Protein AF-A0A914Y400-F1 (afdb_monomer)

Foldseek 3Di:
DDEEEQAALVSLQCVLVVVLVQCPPPVNVCCCVPVVVLEYEYEYHQVRRCVHQNNLLSVLSNLVSLVSNLVSSVVSVRQYEYAYEPDDPCAPPPDQVLVVLLPRAQRHLQLHHHYDHDPVCCCVQPVDPVSVVVSVVSVNVSSVCSNVVSVVRNVVVVVCCVVCVVVSVVVSVVSRVVSCCVPPNPPPPVCVVVVVVVVVVVPD

InterPro domains:
  IPR015813 Pyruvate/Phosphoenolpyruvate kinase-like domain superfamily [SSF51621] (2-186)
  IPR021135 Phosphoenolpyruvate carboxylase [PF00311] (1-185)
  IPR021135 Phosphoenolpyruvate carboxylase [PR00150] (40-60)
  IPR021135 Phosphoenolpyruvate carboxylase [PR00150] (82-111)
  IPR021135 Phosphoenolpyruvate carboxylase [PTHR30523] (2-186)
  IPR033129 Phosphoenolpyruvate carboxylase, His active site [PS00393] (42-54)

Radius of gyration: 19.38 Å; Cα contacts (8 Å, |Δi|>4): 255; chains: 1; bounding box: 52×36×53 Å

Solvent-accessible surface area (backbone atoms only — not comparable to full-atom values): 10777 Å² total; per-residue (Å²): 136,80,67,57,75,33,35,39,57,73,40,30,71,44,39,38,58,54,51,44,58,52,51,64,36,67,69,46,38,50,43,31,52,74,75,40,79,26,41,49,51,42,31,39,33,38,49,49,12,30,71,65,28,27,66,64,25,28,55,51,45,48,56,53,30,51,44,45,36,28,50,51,25,53,78,68,71,32,46,56,40,51,32,42,34,53,65,30,64,56,57,60,66,86,49,57,50,40,56,43,48,49,68,49,57,57,64,40,40,72,72,47,85,43,69,42,81,50,78,87,46,44,63,82,44,53,68,46,71,68,55,27,47,52,54,52,50,40,53,52,51,24,37,50,47,38,39,70,45,26,78,65,46,42,59,53,52,51,51,48,42,71,74,42,40,68,60,52,51,52,51,23,52,56,45,26,53,53,40,43,50,48,77,74,30,97,73,40,73,72,55,53,54,55,59,53,52,60,61,61,68,75,72,124

Structure (mmCIF, N/CA/C/O backbone):
data_AF-A0A914Y400-F1
#
_entry.id   AF-A0A914Y400-F1
#
loop_
_atom_site.group_PDB
_atom_site.id
_atom_site.type_symbol
_atom_site.label_atom_id
_atom_site.label_alt_id
_atom_site.label_comp_id
_atom_site.label_asym_id
_atom_site.label_entity_id
_atom_site.label_seq_id
_atom_site.pdbx_PDB_ins_code
_atom_site.Cartn_x
_atom_site.Cartn_y
_atom_site.Cartn_z
_atom_site.occupancy
_atom_site.B_iso_or_equiv
_atom_site.auth_seq_id
_atom_site.auth_comp_id
_atom_site.auth_asym_id
_atom_site.auth_atom_id
_atom_site.pdbx_PDB_model_num
ATOM 1 N N . MET A 1 1 ? -16.808 10.204 -1.765 1.00 83.88 1 MET A N 1
ATOM 2 C CA . MET A 1 1 ? -15.703 9.892 -0.834 1.00 83.88 1 MET A CA 1
ATOM 3 C C . MET A 1 1 ? -14.482 10.670 -1.288 1.00 83.88 1 MET A C 1
ATOM 5 O O . MET A 1 1 ? -14.296 10.784 -2.492 1.00 83.88 1 MET A O 1
ATOM 9 N N . VAL A 1 2 ? -13.715 11.245 -0.363 1.00 93.00 2 VAL A N 1
ATOM 10 C CA . VAL A 1 2 ? -12.398 11.836 -0.665 1.00 93.00 2 VAL A CA 1
ATOM 11 C C . VAL A 1 2 ? -11.349 10.749 -0.443 1.00 93.00 2 VAL A C 1
ATOM 13 O O . VAL A 1 2 ? -11.516 9.951 0.477 1.00 93.00 2 VAL A O 1
ATOM 16 N N . VAL A 1 3 ? -10.313 10.700 -1.281 1.00 96.56 3 VAL A N 1
ATOM 17 C CA . VAL A 1 3 ? -9.255 9.679 -1.226 1.00 96.56 3 VAL A CA 1
ATOM 18 C C . VAL A 1 3 ? -7.902 10.378 -1.059 1.00 96.56 3 VAL A C 1
ATOM 20 O O . VAL A 1 3 ? -7.398 10.929 -2.036 1.00 96.56 3 VAL A O 1
ATOM 23 N N . PRO A 1 4 ? -7.330 10.413 0.157 1.00 97.12 4 PRO A N 1
ATOM 24 C CA . PRO A 1 4 ? -6.000 10.974 0.387 1.00 97.12 4 PRO A CA 1
ATOM 25 C C . PRO A 1 4 ? -4.920 10.149 -0.321 1.00 97.12 4 PRO A C 1
ATOM 27 O O . PRO A 1 4 ? -4.978 8.918 -0.296 1.00 97.12 4 PRO A O 1
ATOM 30 N N . LEU A 1 5 ? -3.953 10.826 -0.943 1.00 97.44 5 LEU A N 1
ATOM 31 C CA . LEU A 1 5 ? -2.786 10.228 -1.594 1.00 97.44 5 LEU A CA 1
ATOM 32 C C . LEU A 1 5 ? -1.536 10.532 -0.766 1.00 97.44 5 LEU A C 1
ATOM 34 O O . LEU A 1 5 ? -1.249 11.696 -0.501 1.00 97.44 5 LEU A O 1
ATOM 38 N N . PHE A 1 6 ? -0.795 9.487 -0.402 1.00 97.62 6 PHE A N 1
ATOM 39 C CA . PHE A 1 6 ? 0.518 9.593 0.233 1.00 97.62 6 PHE A CA 1
ATOM 40 C C . PHE A 1 6 ? 1.583 9.106 -0.751 1.00 97.62 6 PHE A C 1
ATOM 42 O O . PHE A 1 6 ? 1.567 7.942 -1.165 1.00 97.62 6 PHE A O 1
ATOM 49 N N . GLU A 1 7 ? 2.464 10.012 -1.172 1.00 94.81 7 GLU A N 1
ATOM 50 C CA . GLU A 1 7 ? 3.352 9.796 -2.323 1.00 94.81 7 GLU A CA 1
ATOM 51 C C . GLU A 1 7 ? 4.843 9.999 -2.033 1.00 94.81 7 GLU A C 1
ATOM 53 O O . GLU A 1 7 ? 5.660 9.549 -2.825 1.00 94.81 7 GLU A O 1
ATOM 58 N N . THR A 1 8 ? 5.220 10.612 -0.909 1.00 95.62 8 THR A N 1
ATOM 59 C CA . THR A 1 8 ? 6.624 10.772 -0.482 1.00 95.62 8 THR A CA 1
ATOM 60 C C . THR A 1 8 ? 6.934 9.900 0.736 1.00 95.62 8 THR A C 1
ATOM 62 O O . THR A 1 8 ? 6.011 9.413 1.396 1.00 95.62 8 THR A O 1
ATOM 65 N N . ILE A 1 9 ? 8.216 9.694 1.063 1.00 96.00 9 ILE A N 1
ATOM 66 C CA . ILE A 1 9 ? 8.605 8.928 2.260 1.00 96.00 9 ILE A CA 1
ATOM 67 C C . ILE A 1 9 ? 8.025 9.569 3.536 1.00 96.00 9 ILE A C 1
ATOM 69 O O . ILE A 1 9 ? 7.314 8.867 4.259 1.00 96.00 9 ILE A O 1
ATOM 73 N N . PRO A 1 10 ? 8.179 10.889 3.786 1.00 97.12 10 PRO A N 1
ATOM 74 C CA . PRO A 1 10 ? 7.611 11.516 4.983 1.00 97.12 10 PRO A CA 1
ATOM 75 C C . PRO A 1 10 ? 6.079 11.505 5.024 1.00 97.12 10 PRO A C 1
ATOM 77 O O . PRO A 1 10 ? 5.479 11.558 6.101 1.00 97.12 10 PRO A O 1
ATOM 80 N N . ASP A 1 11 ? 5.417 11.487 3.867 1.00 97.38 11 ASP A N 1
ATOM 81 C CA . ASP A 1 11 ? 3.956 11.424 3.805 1.00 97.38 11 ASP A CA 1
ATOM 82 C C . ASP A 1 11 ? 3.441 10.022 4.115 1.00 97.38 11 ASP A C 1
ATOM 84 O O . ASP A 1 11 ? 2.436 9.889 4.808 1.00 97.38 11 ASP A O 1
ATOM 88 N N . LEU A 1 12 ? 4.138 8.977 3.665 1.00 97.38 12 LEU A N 1
ATOM 89 C CA . LEU A 1 12 ? 3.810 7.595 4.010 1.00 97.38 12 LEU A CA 1
ATOM 90 C C . LEU A 1 12 ? 4.033 7.314 5.502 1.00 97.38 12 LEU A C 1
ATOM 92 O O . LEU A 1 12 ? 3.189 6.674 6.123 1.00 97.38 12 LEU A O 1
ATOM 96 N N . GLU A 1 13 ? 5.109 7.840 6.090 1.00 97.44 13 GLU A N 1
ATOM 97 C CA . GLU A 1 13 ? 5.398 7.705 7.527 1.00 97.44 13 GLU A CA 1
ATOM 98 C C . GLU A 1 13 ? 4.356 8.414 8.404 1.00 97.44 13 GLU A C 1
ATOM 100 O O . GLU A 1 13 ? 3.922 7.880 9.422 1.00 97.44 13 GLU A O 1
ATOM 105 N N . ARG A 1 14 ? 3.915 9.615 8.007 1.00 98.06 14 ARG A N 1
ATOM 106 C CA . ARG A 1 14 ? 2.912 10.392 8.762 1.00 98.06 14 ARG A CA 1
ATOM 107 C C . ARG A 1 14 ? 1.473 10.022 8.420 1.00 98.06 14 ARG A C 1
ATOM 109 O O . ARG A 1 14 ? 0.556 10.350 9.176 1.00 98.06 14 ARG A O 1
ATOM 116 N N . GLY A 1 15 ? 1.255 9.361 7.289 1.00 98.19 15 GLY A N 1
ATOM 117 C CA . GLY A 1 15 ? -0.062 9.057 6.745 1.00 98.19 15 GLY A CA 1
ATOM 118 C C . GLY A 1 15 ? -1.002 8.364 7.734 1.00 98.19 15 GLY A C 1
ATOM 119 O O . GLY A 1 15 ? -2.133 8.834 7.896 1.00 98.19 15 GLY A O 1
ATOM 120 N N . PRO A 1 16 ? -0.570 7.309 8.454 1.00 98.44 16 PRO A N 1
ATOM 121 C CA . PRO A 1 16 ? -1.396 6.651 9.463 1.00 98.44 16 PRO A CA 1
ATOM 122 C C . PRO A 1 16 ? -1.887 7.605 10.556 1.00 98.44 16 PRO A C 1
ATOM 124 O O . PRO A 1 16 ? -3.074 7.584 10.888 1.00 98.44 16 PRO A O 1
ATOM 127 N N . GLN A 1 17 ? -1.014 8.480 11.067 1.00 98.44 17 GLN A N 1
ATOM 128 C CA . GLN A 1 17 ? -1.384 9.486 12.064 1.00 98.44 17 GLN A CA 1
ATOM 129 C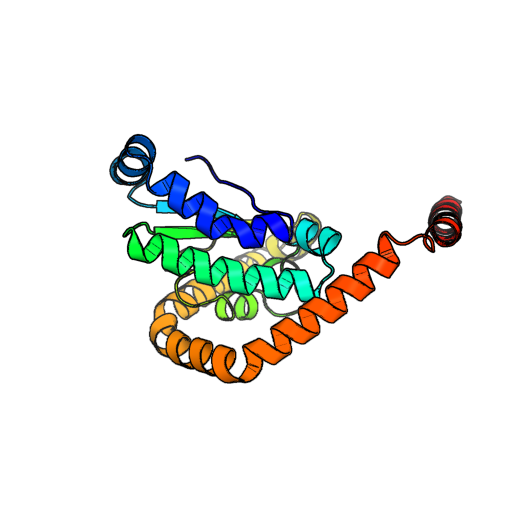 C . GLN A 1 17 ? -2.381 10.501 11.489 1.00 98.44 17 GLN A C 1
ATOM 131 O O . GLN A 1 17 ? -3.420 10.741 12.105 1.00 98.44 17 GLN A O 1
ATOM 136 N N . ILE A 1 18 ? -2.112 11.029 10.290 1.00 98.50 18 ILE A N 1
ATOM 137 C CA . ILE A 1 18 ? -2.999 11.972 9.590 1.00 98.50 18 ILE A CA 1
ATOM 138 C C . ILE A 1 18 ? -4.397 11.366 9.420 1.00 98.50 18 ILE A C 1
ATOM 140 O O . ILE A 1 18 ? -5.404 12.008 9.718 1.00 98.50 18 ILE A O 1
ATOM 144 N N . MET A 1 19 ? -4.477 10.107 8.980 1.00 98.44 19 MET A N 1
ATOM 145 C CA . MET A 1 19 ? -5.756 9.417 8.812 1.00 98.44 19 MET A CA 1
ATOM 146 C C . MET A 1 19 ? -6.452 9.145 10.141 1.00 98.44 19 MET A C 1
ATOM 148 O O . MET A 1 19 ? -7.678 9.208 10.197 1.00 98.44 19 MET A O 1
ATOM 152 N N . GLN A 1 20 ? -5.705 8.863 11.209 1.00 98.38 20 GLN A N 1
ATOM 153 C CA . GLN A 1 20 ? -6.268 8.734 12.549 1.00 98.38 20 GLN A CA 1
ATOM 154 C C . GLN A 1 20 ? -6.936 10.041 12.989 1.00 98.38 20 GLN A C 1
ATOM 156 O O . GLN A 1 20 ? -8.108 10.019 13.359 1.00 98.38 20 GLN A O 1
ATOM 161 N N . GLU A 1 21 ? -6.220 11.162 12.912 1.00 98.31 21 GLU A N 1
ATOM 162 C CA . GLU A 1 21 ? -6.730 12.477 13.314 1.00 98.31 21 GLU A CA 1
ATOM 163 C C . GLU A 1 21 ? -7.945 12.877 12.469 1.00 98.31 21 GLU A C 1
ATOM 165 O O . GLU A 1 21 ? -8.966 13.315 13.000 1.00 98.31 21 GLU A O 1
ATOM 170 N N . TRP A 1 22 ? -7.878 12.643 11.157 1.00 97.75 22 TRP A N 1
ATOM 171 C CA . TRP A 1 22 ? -8.968 12.939 10.235 1.00 97.75 22 TRP A CA 1
ATOM 172 C C . TRP A 1 22 ? -10.215 12.077 10.482 1.00 97.75 22 TRP A C 1
ATOM 174 O O . TRP A 1 22 ? -11.326 12.603 10.517 1.00 97.75 22 TRP A O 1
ATOM 184 N N . LEU A 1 23 ? -10.062 10.767 10.711 1.00 97.69 23 LEU A N 1
ATOM 185 C CA . LEU A 1 23 ? -11.183 9.872 11.038 1.00 97.69 23 LEU A CA 1
ATOM 186 C C . LEU A 1 23 ? -11.781 10.145 12.426 1.00 97.69 23 LEU A C 1
ATOM 188 O O . LEU A 1 23 ? -12.935 9.782 12.683 1.00 97.69 23 LEU A O 1
ATOM 192 N N . ASP A 1 24 ? -11.017 10.770 13.322 1.00 97.38 24 ASP A N 1
ATOM 193 C CA . ASP A 1 24 ? -11.485 11.117 14.658 1.00 97.38 24 ASP A CA 1
ATOM 194 C C . ASP A 1 24 ? -12.359 12.378 14.677 1.00 97.38 24 ASP A C 1
ATOM 196 O O . ASP A 1 24 ? -13.164 12.516 15.604 1.00 97.38 24 ASP A O 1
ATOM 200 N N . MET A 1 25 ? -12.308 13.217 13.636 1.00 98.06 25 MET A N 1
ATOM 201 C CA . MET A 1 25 ? -13.209 14.365 13.472 1.00 98.06 25 MET A CA 1
ATOM 202 C C . MET A 1 25 ? -14.683 13.904 13.444 1.00 98.06 25 MET A C 1
ATOM 204 O O . MET A 1 25 ? -15.025 13.015 12.652 1.00 98.06 25 MET A O 1
ATOM 208 N N . PRO A 1 26 ? -15.582 14.471 14.277 1.00 97.44 26 PRO A N 1
ATOM 209 C CA . PRO A 1 26 ? -16.971 14.014 14.388 1.00 97.44 26 PRO A CA 1
ATOM 210 C C . PRO A 1 26 ? -17.725 13.967 13.053 1.00 97.44 26 PRO A C 1
ATOM 212 O O . PRO A 1 26 ? -18.407 12.981 12.761 1.00 97.44 26 PRO A O 1
ATOM 215 N N . GLU A 1 27 ? -17.562 14.991 12.219 1.00 96.75 27 GLU A N 1
ATOM 216 C CA . GLU A 1 27 ? -18.223 15.137 10.922 1.00 96.75 27 GLU A CA 1
ATOM 217 C C . GLU A 1 27 ? -17.737 14.074 9.933 1.00 96.75 27 GLU A C 1
ATOM 219 O O . GLU A 1 27 ? -18.534 13.460 9.217 1.00 96.75 27 GLU A O 1
ATOM 224 N N . ILE A 1 28 ? -16.426 13.807 9.923 1.00 97.19 28 ILE A N 1
ATOM 225 C CA . ILE A 1 28 ? -15.823 12.769 9.082 1.00 97.19 28 ILE A CA 1
ATOM 226 C C . ILE A 1 28 ? -16.293 11.395 9.535 1.00 97.19 28 ILE A C 1
ATOM 228 O O . ILE A 1 28 ? -16.743 10.599 8.712 1.00 97.19 28 ILE A O 1
ATOM 232 N N . ARG A 1 29 ? -16.271 11.128 10.842 1.00 95.94 29 ARG A N 1
ATOM 233 C CA . ARG A 1 29 ? -16.708 9.852 11.412 1.00 95.94 29 ARG A CA 1
ATOM 234 C C . ARG A 1 29 ? -18.166 9.545 11.080 1.00 95.94 29 ARG A C 1
ATOM 236 O O . ARG A 1 29 ? -18.479 8.421 10.684 1.00 95.94 29 ARG A O 1
ATOM 243 N N . GLN A 1 30 ? -19.054 10.531 11.219 1.00 96.06 30 GLN A N 1
ATOM 244 C CA . GLN A 1 30 ? -20.462 10.397 10.836 1.00 96.06 30 GLN A CA 1
ATOM 245 C C . GLN A 1 30 ? -20.600 10.151 9.334 1.00 96.06 30 GLN A C 1
ATOM 247 O O . GLN A 1 30 ? -21.299 9.225 8.921 1.00 96.06 30 GLN A O 1
ATOM 252 N N . ARG A 1 31 ? -19.884 10.921 8.507 1.00 96.56 31 ARG A N 1
ATOM 253 C CA . ARG A 1 31 ? -19.916 10.758 7.053 1.00 96.56 31 ARG A CA 1
ATOM 254 C C . ARG A 1 31 ? -19.438 9.374 6.621 1.00 96.56 31 ARG A C 1
ATOM 256 O O . ARG A 1 31 ? -20.104 8.740 5.812 1.00 96.56 31 ARG A O 1
ATOM 263 N N . VAL A 1 32 ? -18.304 8.900 7.132 1.00 96.94 32 VAL A N 1
ATOM 264 C CA . VAL A 1 32 ? -17.761 7.569 6.815 1.00 96.94 32 VAL A CA 1
ATOM 265 C C . VAL A 1 32 ? -18.757 6.482 7.216 1.00 96.94 32 VAL A C 1
ATOM 267 O O . VAL A 1 32 ? -19.050 5.594 6.420 1.00 96.94 32 VAL A O 1
ATOM 270 N N . ARG A 1 33 ? -19.355 6.587 8.408 1.00 95.38 33 ARG A N 1
ATOM 271 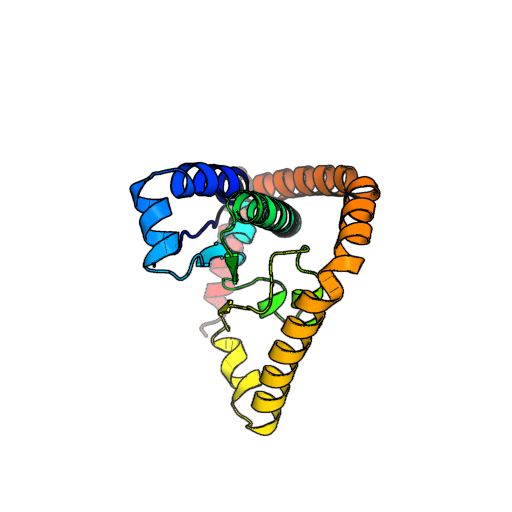C CA . ARG A 1 33 ? -20.325 5.600 8.897 1.00 95.38 33 ARG A CA 1
ATOM 272 C C . ARG A 1 33 ? -21.611 5.552 8.071 1.00 95.38 33 ARG A C 1
ATOM 274 O O . ARG A 1 33 ? -22.073 4.459 7.767 1.00 95.38 33 ARG A O 1
ATOM 281 N N . HIS A 1 34 ? -22.191 6.707 7.747 1.00 95.19 34 HIS A N 1
ATOM 282 C CA . HIS A 1 34 ? -23.552 6.790 7.203 1.00 95.19 34 HIS A CA 1
ATOM 283 C C . HIS A 1 34 ? -23.620 6.997 5.689 1.00 95.19 34 HIS A C 1
ATOM 285 O O . HIS A 1 34 ? -24.614 6.626 5.079 1.00 95.19 34 HIS A O 1
ATOM 291 N N . ALA A 1 35 ? -22.594 7.597 5.082 1.00 95.31 35 ALA A N 1
ATOM 292 C CA . ALA A 1 35 ? -22.575 7.921 3.654 1.00 95.31 35 ALA A CA 1
ATOM 293 C C . ALA A 1 35 ? -21.527 7.123 2.859 1.00 95.31 35 ALA A C 1
ATOM 295 O O . ALA A 1 35 ? -21.429 7.300 1.647 1.00 95.31 35 ALA A O 1
ATOM 296 N N . GLN A 1 36 ? -20.705 6.303 3.525 1.00 95.00 36 GLN A N 1
ATOM 297 C CA . GLN A 1 36 ? -19.641 5.513 2.888 1.00 95.00 36 GLN A CA 1
ATOM 298 C C . GLN A 1 36 ? -19.637 4.048 3.350 1.00 95.00 36 GLN A C 1
ATOM 300 O O . GLN A 1 36 ? -18.637 3.360 3.172 1.00 95.00 36 GLN A O 1
ATOM 305 N N . ASP A 1 37 ? -20.717 3.575 3.981 1.00 94.25 37 ASP A N 1
ATOM 306 C CA . ASP A 1 37 ? -20.852 2.206 4.505 1.00 94.25 37 ASP A CA 1
ATOM 307 C C . ASP A 1 37 ? -19.684 1.763 5.398 1.00 94.25 37 ASP A C 1
ATOM 309 O O . ASP A 1 37 ? -19.235 0.616 5.376 1.00 94.25 37 ASP A O 1
ATOM 313 N N . SER A 1 38 ? -19.160 2.702 6.192 1.00 95.75 38 SER A N 1
ATOM 314 C CA . SER A 1 38 ? -17.962 2.514 7.015 1.00 95.75 38 SER A CA 1
ATOM 315 C C . SER A 1 38 ? -16.727 2.066 6.222 1.00 95.75 38 SER A C 1
ATOM 317 O O . SER A 1 38 ? -15.856 1.404 6.777 1.00 95.75 38 SER A O 1
ATOM 319 N N . VAL A 1 39 ? -16.630 2.423 4.940 1.00 96.00 39 VAL A N 1
ATOM 320 C CA . VAL A 1 39 ? -15.447 2.231 4.094 1.00 96.00 39 VAL A CA 1
ATOM 321 C C . VAL A 1 39 ? -14.754 3.568 3.898 1.00 96.00 39 VAL A C 1
ATOM 323 O O . VAL A 1 39 ? -15.402 4.579 3.637 1.00 96.00 39 VAL A O 1
ATOM 326 N N . GLN A 1 40 ? -13.429 3.565 3.975 1.00 97.25 40 GLN A N 1
ATOM 327 C CA . GLN A 1 40 ? -12.623 4.713 3.590 1.00 97.25 40 GLN A CA 1
ATOM 328 C C . GLN A 1 40 ? -11.407 4.248 2.787 1.00 97.25 40 GLN A C 1
ATOM 330 O O . GLN A 1 40 ? -10.746 3.265 3.128 1.00 97.25 40 GLN A O 1
ATOM 335 N N . GLU A 1 41 ? -11.131 4.963 1.700 1.00 97.06 41 GLU A N 1
ATOM 336 C CA . GLU A 1 41 ? -9.994 4.689 0.826 1.00 97.06 41 GLU A CA 1
ATOM 337 C C . GLU A 1 41 ? -8.767 5.527 1.176 1.00 97.06 41 GLU A C 1
ATOM 339 O O . GLU A 1 41 ? -8.893 6.688 1.573 1.00 97.06 41 GLU A O 1
ATOM 344 N N . VAL A 1 42 ? -7.592 4.941 0.952 1.00 97.56 42 VAL A N 1
ATOM 345 C CA . VAL A 1 42 ? -6.286 5.610 1.001 1.00 97.56 42 VAL A CA 1
ATOM 346 C C . VAL A 1 42 ? -5.500 5.199 -0.236 1.00 97.56 42 VAL A C 1
ATOM 348 O O . VAL A 1 42 ? -5.405 4.009 -0.533 1.00 97.56 42 VAL A O 1
ATOM 351 N N . MET A 1 43 ? -4.961 6.168 -0.972 1.00 96.94 43 MET A N 1
ATOM 352 C CA . MET A 1 43 ? -4.142 5.916 -2.153 1.00 96.94 43 MET A CA 1
ATOM 353 C C . MET A 1 43 ? -2.653 5.972 -1.807 1.00 96.94 43 MET A C 1
ATOM 355 O O . MET A 1 43 ? -2.205 6.859 -1.081 1.00 96.94 43 MET A O 1
ATOM 359 N N . LEU A 1 44 ? -1.892 5.029 -2.360 1.00 95.25 44 LEU A N 1
ATOM 360 C CA . LEU A 1 44 ? -0.452 4.896 -2.147 1.00 95.25 44 LEU A CA 1
ATOM 361 C C . LEU A 1 44 ? 0.311 5.169 -3.446 1.00 95.25 44 LEU A C 1
ATOM 363 O O . LEU A 1 44 ? 0.069 4.521 -4.472 1.00 95.25 44 LEU A O 1
ATOM 367 N N . GLY A 1 45 ? 1.235 6.128 -3.409 1.00 92.94 45 GLY A N 1
ATOM 368 C CA . GLY A 1 45 ? 2.040 6.548 -4.554 1.00 92.94 45 GLY A CA 1
ATOM 369 C C . GLY A 1 45 ? 3.386 5.827 -4.636 1.00 92.94 45 GLY A C 1
ATOM 370 O O . GLY A 1 45 ? 4.386 6.349 -4.166 1.00 92.94 45 GLY A O 1
ATOM 371 N N . TYR A 1 46 ? 3.442 4.657 -5.281 1.00 88.50 46 TYR A N 1
ATOM 372 C CA . TYR A 1 46 ? 4.682 3.867 -5.411 1.00 88.50 46 TYR A CA 1
ATOM 373 C C . TYR A 1 46 ? 5.762 4.551 -6.260 1.00 88.50 46 TYR A C 1
ATOM 375 O O . TYR A 1 46 ? 6.929 4.607 -5.885 1.00 88.50 46 TYR A O 1
ATOM 383 N N . SER A 1 47 ? 5.406 5.042 -7.453 1.00 87.75 47 SER A N 1
ATOM 384 C CA . SER A 1 47 ? 6.408 5.625 -8.353 1.00 87.75 47 SER A CA 1
ATOM 385 C C . SER A 1 47 ? 7.022 6.904 -7.801 1.00 87.75 47 SER A C 1
ATOM 387 O O . SER A 1 47 ? 8.171 7.187 -8.134 1.00 87.75 47 SER A O 1
ATOM 389 N N . ASP A 1 48 ? 6.259 7.695 -7.058 1.00 90.38 48 ASP A N 1
ATOM 390 C CA . ASP A 1 48 ? 6.730 8.967 -6.521 1.00 90.38 48 ASP A CA 1
ATOM 391 C C . ASP A 1 48 ? 7.525 8.745 -5.231 1.00 90.38 48 ASP A C 1
ATOM 393 O O . ASP A 1 48 ? 8.604 9.321 -5.100 1.00 90.38 48 ASP A O 1
ATOM 397 N N . SER A 1 49 ? 7.145 7.769 -4.398 1.00 90.00 49 SER A N 1
ATOM 398 C CA . SER A 1 49 ? 7.940 7.403 -3.220 1.00 90.00 49 SER A CA 1
ATOM 399 C C . SER A 1 49 ? 9.274 6.773 -3.620 1.00 90.00 49 SER A C 1
ATOM 401 O O . SER A 1 49 ? 10.303 7.055 -3.009 1.00 90.00 49 SER A O 1
ATOM 403 N N . ASN A 1 50 ? 9.302 6.008 -4.720 1.00 90.62 50 ASN A N 1
ATOM 404 C CA . ASN A 1 50 ? 10.545 5.530 -5.332 1.00 90.62 50 ASN A CA 1
ATOM 405 C C . ASN A 1 50 ? 11.460 6.681 -5.777 1.00 90.62 50 ASN A C 1
ATOM 407 O O . ASN A 1 50 ? 12.675 6.571 -5.630 1.00 90.62 50 ASN A O 1
ATOM 411 N N . LYS A 1 51 ? 10.907 7.758 -6.358 1.00 90.75 51 LYS A N 1
ATOM 412 C CA . LYS A 1 51 ? 11.705 8.923 -6.784 1.00 90.75 51 LYS A CA 1
ATOM 413 C C . LYS A 1 51 ? 12.238 9.704 -5.588 1.00 90.75 51 LYS A C 1
ATOM 415 O O . LYS A 1 51 ? 13.315 10.279 -5.697 1.00 90.75 51 LYS A O 1
ATOM 420 N N . ASP A 1 52 ? 11.497 9.726 -4.488 1.00 90.31 52 ASP A N 1
ATOM 421 C CA . ASP A 1 52 ? 11.869 10.457 -3.282 1.00 90.31 52 ASP A CA 1
ATOM 422 C C . ASP A 1 52 ? 12.955 9.733 -2.465 1.00 90.31 52 ASP A C 1
ATOM 424 O O . ASP A 1 52 ? 14.001 10.320 -2.174 1.00 90.31 52 ASP A O 1
ATOM 428 N N . GLY A 1 53 ? 12.737 8.446 -2.160 1.00 89.44 53 GLY A N 1
ATOM 429 C CA . GLY A 1 53 ? 13.562 7.674 -1.218 1.00 89.44 53 GLY A CA 1
ATOM 430 C C . GLY A 1 53 ? 14.410 6.546 -1.810 1.00 89.44 53 GLY A C 1
ATOM 431 O O . GLY A 1 53 ? 15.211 5.947 -1.090 1.00 89.44 53 GLY A O 1
ATOM 432 N N . GLY A 1 54 ? 14.252 6.238 -3.099 1.00 92.69 54 GLY A N 1
ATOM 433 C CA . GLY A 1 54 ? 14.840 5.052 -3.724 1.00 92.69 54 GLY A CA 1
ATOM 434 C C . GLY A 1 54 ? 14.035 3.774 -3.452 1.00 92.69 54 GLY A C 1
ATOM 435 O O . GLY A 1 54 ? 13.177 3.730 -2.577 1.00 92.69 54 GLY A O 1
ATOM 436 N N . TYR A 1 55 ? 14.304 2.716 -4.226 1.00 91.31 55 TYR A N 1
ATOM 437 C CA . TYR A 1 55 ? 13.449 1.520 -4.305 1.00 91.31 55 TYR A CA 1
ATOM 438 C C . TYR A 1 55 ? 13.319 0.713 -3.002 1.00 91.31 55 TYR A C 1
ATOM 440 O O . TYR A 1 55 ? 12.239 0.214 -2.698 1.00 91.31 55 TYR A O 1
ATOM 448 N N . LEU A 1 56 ? 14.407 0.510 -2.250 1.00 93.88 56 LEU A N 1
ATOM 449 C CA . LEU A 1 56 ? 14.336 -0.292 -1.022 1.00 93.88 56 LEU A CA 1
ATOM 450 C C . LEU A 1 56 ? 13.551 0.451 0.062 1.00 93.88 56 LEU A C 1
ATOM 452 O O . LEU A 1 56 ? 12.610 -0.100 0.629 1.00 93.88 56 LEU A O 1
ATOM 456 N N . THR A 1 57 ? 13.921 1.711 0.289 1.00 95.88 57 THR A N 1
ATOM 457 C CA . THR A 1 57 ? 13.292 2.605 1.261 1.00 95.88 57 THR A CA 1
ATOM 458 C C . THR A 1 57 ? 11.806 2.747 0.994 1.00 95.88 57 THR A C 1
ATOM 460 O O . THR A 1 57 ? 10.999 2.531 1.886 1.00 95.88 57 THR A O 1
ATOM 463 N N . SER A 1 58 ? 11.419 3.029 -0.250 1.00 94.25 58 SER A N 1
ATOM 464 C CA . SER A 1 58 ? 10.015 3.205 -0.610 1.00 94.25 58 SER A CA 1
ATOM 465 C C . SER A 1 58 ? 9.172 1.960 -0.342 1.00 94.25 58 SER A C 1
ATOM 467 O O . SER A 1 58 ? 8.109 2.078 0.262 1.00 94.25 58 SER A O 1
ATOM 469 N N . ASN A 1 59 ? 9.633 0.768 -0.738 1.00 93.44 59 ASN A N 1
ATOM 470 C CA . ASN A 1 59 ? 8.902 -0.477 -0.492 1.00 93.44 59 ASN A CA 1
ATOM 471 C C . ASN A 1 59 ? 8.806 -0.790 1.006 1.00 93.44 59 ASN A C 1
ATOM 473 O O . ASN A 1 59 ? 7.752 -1.221 1.470 1.00 93.44 59 ASN A O 1
ATOM 477 N N . TRP A 1 60 ? 9.878 -0.547 1.765 1.00 95.44 60 TRP A N 1
ATOM 478 C CA . TRP A 1 60 ? 9.872 -0.742 3.213 1.00 95.44 60 TRP A CA 1
ATOM 479 C C . TRP A 1 60 ? 8.908 0.219 3.918 1.00 95.44 60 TRP A C 1
ATOM 481 O O . TRP A 1 60 ? 8.074 -0.215 4.715 1.00 95.44 60 TRP A O 1
ATOM 491 N N . THR A 1 61 ? 8.957 1.509 3.577 1.00 96.69 61 THR A N 1
ATOM 492 C CA . THR A 1 61 ? 8.055 2.526 4.126 1.00 96.69 61 THR A CA 1
ATOM 493 C C . THR A 1 61 ? 6.600 2.247 3.746 1.00 96.69 61 THR A C 1
ATOM 495 O O . THR A 1 61 ? 5.724 2.364 4.598 1.00 96.69 61 THR A O 1
ATOM 498 N N . LEU A 1 62 ? 6.322 1.819 2.508 1.00 95.19 62 LEU A N 1
ATOM 499 C CA . LEU A 1 62 ? 4.981 1.407 2.078 1.00 95.19 62 LEU A CA 1
ATOM 500 C C . LEU A 1 62 ? 4.458 0.235 2.910 1.00 95.19 62 LEU A C 1
ATOM 502 O O . LEU A 1 62 ? 3.366 0.330 3.461 1.00 95.19 62 LEU A O 1
ATOM 506 N N . TYR A 1 63 ? 5.249 -0.830 3.061 1.00 94.44 63 TYR A N 1
ATOM 507 C CA . TYR A 1 63 ? 4.883 -1.989 3.879 1.00 94.44 63 TYR A CA 1
ATOM 508 C C . TYR A 1 63 ? 4.557 -1.582 5.327 1.00 94.44 63 TYR A C 1
ATOM 510 O O . TYR A 1 63 ? 3.525 -1.973 5.879 1.00 94.44 63 TYR A O 1
ATOM 518 N N . ARG A 1 64 ? 5.398 -0.735 5.935 1.00 95.94 64 ARG A N 1
ATOM 519 C CA . ARG A 1 64 ? 5.175 -0.185 7.281 1.00 95.94 64 ARG A CA 1
ATOM 520 C C . ARG A 1 64 ? 3.894 0.649 7.365 1.00 95.94 64 ARG A C 1
ATOM 522 O O . ARG A 1 64 ? 3.080 0.420 8.260 1.00 95.94 64 ARG A O 1
ATOM 529 N N . ALA A 1 65 ? 3.690 1.566 6.422 1.00 96.94 65 ALA A N 1
ATOM 530 C CA . ALA A 1 65 ? 2.518 2.434 6.381 1.00 96.94 65 ALA A CA 1
ATOM 531 C C . ALA A 1 65 ? 1.222 1.630 6.204 1.00 96.94 65 ALA A C 1
ATOM 533 O O . ALA A 1 65 ? 0.256 1.855 6.926 1.00 96.94 65 ALA A O 1
ATOM 534 N N . GLU A 1 66 ? 1.200 0.651 5.296 1.00 95.88 66 GLU A N 1
ATOM 535 C CA . GLU A 1 66 ? 0.061 -0.244 5.059 1.00 95.88 66 GLU A CA 1
ATOM 536 C C . GLU A 1 66 ? -0.359 -0.994 6.334 1.00 95.88 66 GLU A C 1
ATOM 538 O O . GLU A 1 66 ? -1.548 -1.030 6.674 1.00 95.88 66 GLU A O 1
ATOM 543 N N . ARG A 1 67 ? 0.614 -1.516 7.094 1.00 95.00 67 ARG A N 1
ATOM 544 C CA . ARG A 1 67 ? 0.369 -2.152 8.399 1.00 95.00 67 ARG A CA 1
ATOM 545 C C . ARG A 1 67 ? -0.240 -1.195 9.413 1.00 95.00 67 ARG A C 1
ATOM 547 O O . ARG A 1 67 ? -1.195 -1.543 10.110 1.00 95.00 67 ARG A O 1
ATOM 554 N N . GLU A 1 68 ? 0.303 0.009 9.515 1.00 97.12 68 GLU A N 1
ATOM 555 C CA . GLU A 1 68 ? -0.177 1.012 10.463 1.00 97.12 68 GLU A CA 1
ATOM 556 C C . GLU A 1 68 ? -1.565 1.541 10.078 1.00 97.12 68 GLU A C 1
ATOM 558 O O . GLU A 1 68 ? -2.434 1.667 10.945 1.00 97.12 68 GLU A O 1
ATOM 563 N N . PHE A 1 69 ? -1.841 1.735 8.783 1.00 97.81 69 PHE A N 1
ATOM 564 C CA . PHE A 1 69 ? -3.185 2.027 8.285 1.00 97.81 69 PHE A CA 1
ATOM 565 C C . PHE A 1 69 ? -4.175 0.928 8.670 1.00 97.81 69 PHE A C 1
ATOM 567 O O . PHE A 1 69 ? -5.242 1.237 9.208 1.00 97.81 69 PHE A O 1
ATOM 574 N N . ALA A 1 70 ? -3.830 -0.347 8.463 1.00 95.00 70 ALA A N 1
ATOM 575 C CA . ALA A 1 70 ? -4.701 -1.462 8.833 1.00 95.00 70 ALA A CA 1
ATOM 576 C C . ALA A 1 70 ? -5.068 -1.419 10.330 1.00 95.00 70 ALA A C 1
ATOM 578 O O . ALA A 1 70 ? -6.239 -1.567 10.695 1.00 95.00 70 ALA A O 1
ATOM 579 N N . GLN A 1 71 ? -4.101 -1.118 11.204 1.00 95.69 71 GLN A N 1
ATOM 580 C CA . GLN A 1 71 ? -4.343 -0.956 12.641 1.00 95.69 71 GLN A CA 1
ATOM 581 C C . GLN A 1 71 ? -5.219 0.265 12.965 1.00 95.69 71 GLN A C 1
ATOM 583 O O . GLN A 1 71 ? -6.179 0.145 13.734 1.00 95.69 71 GLN A O 1
ATOM 588 N N . VAL A 1 72 ? -4.919 1.432 12.383 1.00 97.62 72 VAL A N 1
ATOM 589 C CA . VAL A 1 72 ? -5.664 2.690 12.586 1.00 97.62 72 VAL A CA 1
ATOM 590 C C . VAL A 1 72 ? -7.142 2.524 12.237 1.00 97.62 72 VAL A C 1
ATOM 592 O O . VAL A 1 72 ? -8.012 2.957 13.003 1.00 97.62 72 VAL A O 1
ATOM 595 N N . PHE A 1 73 ? -7.421 1.877 11.108 1.00 97.12 73 PHE A N 1
ATOM 596 C CA . PHE A 1 73 ? -8.767 1.657 10.591 1.00 97.12 73 PHE A CA 1
ATOM 597 C C . PHE A 1 73 ? -9.514 0.579 11.384 1.00 97.12 73 PHE A C 1
ATOM 599 O O . PHE A 1 73 ? -10.663 0.794 11.786 1.00 97.12 73 PHE A O 1
ATOM 606 N N . SER A 1 74 ? -8.838 -0.530 11.710 1.00 95.44 74 SER A N 1
ATOM 607 C CA . SER A 1 74 ? -9.390 -1.615 12.533 1.00 95.44 74 SER A CA 1
ATOM 608 C C . SER A 1 74 ? -9.864 -1.115 13.903 1.00 95.44 74 SER A C 1
ATOM 610 O O . SER A 1 74 ? -11.017 -1.340 14.283 1.00 95.44 74 SER A O 1
ATOM 612 N N . ARG A 1 75 ? -9.042 -0.318 14.607 1.00 96.81 75 ARG A N 1
ATOM 613 C CA . ARG A 1 75 ? -9.400 0.283 15.912 1.00 96.81 75 ARG A CA 1
ATOM 614 C C . ARG A 1 75 ? -10.659 1.154 15.846 1.00 96.81 75 ARG A C 1
ATOM 616 O O . ARG A 1 75 ? -11.396 1.248 16.824 1.00 96.81 75 ARG A O 1
ATOM 623 N N . ARG A 1 76 ? -10.928 1.769 14.691 1.00 96.31 76 ARG A N 1
ATOM 624 C CA . ARG A 1 76 ? -12.080 2.656 14.456 1.00 96.31 76 ARG A CA 1
ATOM 625 C C . ARG A 1 76 ? -13.292 1.938 13.866 1.00 96.31 76 ARG A C 1
ATOM 627 O O . ARG A 1 76 ? -14.333 2.570 13.686 1.00 96.31 76 ARG A O 1
ATOM 634 N N . LYS A 1 77 ? -13.188 0.627 13.605 1.00 95.75 77 LYS A N 1
ATOM 635 C CA . LYS A 1 77 ? -14.208 -0.180 12.913 1.00 95.75 77 LYS A CA 1
ATOM 636 C C . LYS A 1 77 ? -14.582 0.410 11.546 1.00 95.75 77 LYS A C 1
ATOM 638 O O . LYS A 1 77 ? -15.741 0.363 11.142 1.00 95.75 77 LYS A O 1
ATOM 643 N N . VAL A 1 78 ? -13.595 0.986 10.862 1.00 96.06 78 VAL A N 1
ATOM 644 C CA . VAL A 1 78 ? -13.704 1.462 9.481 1.00 96.06 78 VAL A CA 1
ATOM 645 C C . VAL A 1 78 ? -12.962 0.464 8.608 1.00 96.06 78 VAL A C 1
ATOM 647 O O . VAL A 1 78 ? -11.844 0.066 8.919 1.00 96.06 78 VAL A O 1
ATOM 650 N N . ARG A 1 79 ? -13.579 0.036 7.514 1.00 95.44 79 ARG A N 1
ATOM 651 C CA . ARG A 1 79 ? -12.943 -0.848 6.549 1.00 95.44 79 ARG A CA 1
ATOM 652 C C . ARG A 1 79 ? -12.010 -0.036 5.655 1.00 95.44 79 ARG A C 1
ATOM 654 O O . ARG A 1 79 ? -12.456 0.854 4.930 1.00 95.44 79 ARG A O 1
ATOM 661 N N . LEU A 1 80 ? -10.720 -0.346 5.737 1.00 96.12 80 LEU A N 1
ATOM 662 C CA . LEU A 1 80 ? -9.690 0.200 4.861 1.00 96.12 80 LEU A CA 1
ATOM 663 C C . LEU A 1 80 ? -9.831 -0.403 3.463 1.00 96.12 80 LEU A C 1
ATOM 665 O O . LEU A 1 80 ? -9.962 -1.619 3.332 1.00 96.12 80 LEU A O 1
ATOM 669 N N . ARG A 1 81 ? -9.762 0.443 2.433 1.00 96.31 81 ARG A N 1
ATOM 670 C CA . ARG A 1 81 ? -9.529 0.015 1.051 1.00 96.31 81 ARG A CA 1
ATOM 671 C C . ARG A 1 81 ? -8.322 0.754 0.492 1.00 96.31 81 ARG A C 1
ATOM 673 O O . ARG A 1 81 ? -8.403 1.951 0.219 1.00 96.31 81 ARG A O 1
ATOM 680 N N . LEU A 1 82 ? -7.214 0.046 0.318 1.00 95.75 82 LEU A N 1
ATOM 681 C CA . LEU A 1 82 ? -6.039 0.621 -0.321 1.00 95.75 82 LEU A CA 1
ATOM 682 C C . LEU A 1 82 ? -6.262 0.766 -1.826 1.00 95.75 82 LEU A C 1
ATOM 684 O O . LEU A 1 82 ? -6.814 -0.115 -2.488 1.00 95.75 82 LEU A O 1
ATOM 688 N N . PHE A 1 83 ? -5.837 1.908 -2.355 1.00 95.12 83 PHE A N 1
ATOM 689 C CA . PHE A 1 83 ? -5.753 2.170 -3.780 1.00 95.12 83 PHE A CA 1
ATOM 690 C C . PHE A 1 83 ? -4.278 2.232 -4.184 1.00 95.12 83 PHE A C 1
ATOM 692 O O . PHE A 1 83 ? -3.578 3.212 -3.935 1.00 95.12 83 PHE A O 1
ATOM 699 N N . HIS A 1 84 ? -3.808 1.171 -4.830 1.00 91.62 84 HIS A N 1
ATOM 700 C CA . HIS A 1 84 ? -2.423 1.046 -5.259 1.00 91.62 84 HIS A CA 1
ATOM 701 C C . HIS A 1 84 ? -2.173 1.860 -6.531 1.00 91.62 84 HIS A C 1
ATOM 703 O O . HIS A 1 84 ? -2.689 1.541 -7.606 1.00 91.62 84 HIS A O 1
ATOM 709 N N . GLY A 1 85 ? -1.388 2.929 -6.404 1.00 83.81 85 GLY A N 1
ATOM 710 C CA . GLY A 1 85 ? -0.991 3.778 -7.517 1.00 83.81 85 GLY A CA 1
ATOM 711 C C . GLY A 1 85 ? -0.018 3.100 -8.484 1.00 83.81 85 GLY A C 1
ATOM 712 O O . GLY A 1 85 ? 0.390 1.947 -8.333 1.00 83.81 85 GLY A O 1
ATOM 713 N N . ARG A 1 86 ? 0.383 3.851 -9.510 1.00 74.19 86 ARG A N 1
ATOM 714 C CA . ARG A 1 86 ? 1.254 3.355 -10.575 1.00 74.19 86 ARG A CA 1
ATOM 715 C C . ARG A 1 86 ? 2.635 2.967 -10.042 1.00 74.19 86 ARG A C 1
ATOM 717 O O . ARG A 1 86 ? 3.282 3.749 -9.350 1.00 74.19 86 ARG A O 1
ATOM 724 N N . GLY A 1 87 ? 3.139 1.821 -10.491 1.00 62.72 87 GLY A N 1
ATOM 725 C CA . GLY A 1 87 ? 4.544 1.461 -10.339 1.00 62.72 87 GLY A CA 1
ATOM 726 C C . GLY A 1 87 ? 4.905 0.619 -9.116 1.00 62.72 87 GLY A C 1
ATOM 727 O O . GLY A 1 87 ? 6.092 0.378 -8.916 1.00 62.72 87 GLY A O 1
ATOM 728 N N . GLY A 1 88 ? 3.925 0.153 -8.339 1.00 59.69 88 GLY A N 1
ATOM 729 C CA . GLY A 1 88 ? 4.156 -0.871 -7.319 1.00 59.69 88 GLY A CA 1
ATOM 730 C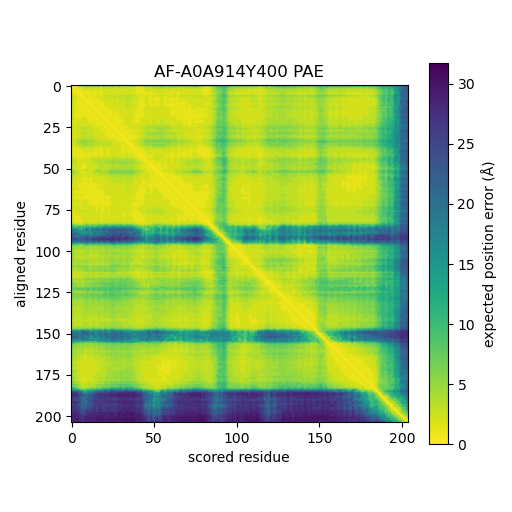 C . GLY A 1 88 ? 4.446 -2.242 -7.928 1.00 59.69 88 GLY A C 1
ATOM 731 O O . GLY A 1 88 ? 4.145 -2.483 -9.102 1.00 59.69 88 GLY A O 1
ATOM 732 N N . SER A 1 89 ? 4.989 -3.159 -7.125 1.00 58.41 89 SER A N 1
ATOM 733 C CA . SER A 1 89 ? 5.174 -4.578 -7.483 1.00 58.41 89 SER A CA 1
ATOM 734 C C . SER A 1 89 ? 3.890 -5.204 -8.050 1.00 58.41 89 SER A C 1
ATOM 736 O O . SER A 1 89 ? 3.949 -5.944 -9.029 1.00 58.41 89 SER A O 1
ATOM 738 N N . VAL A 1 90 ? 2.728 -4.795 -7.526 1.00 54.75 90 VAL A N 1
ATOM 739 C CA . VAL A 1 90 ? 1.385 -5.203 -7.979 1.00 54.75 90 VAL A CA 1
ATOM 740 C C . VAL A 1 90 ? 1.121 -4.852 -9.457 1.00 54.75 90 VAL A C 1
ATOM 742 O O . VAL A 1 90 ? 0.443 -5.606 -10.159 1.00 54.75 90 VAL A O 1
ATOM 745 N N . GLY A 1 91 ? 1.686 -3.743 -9.956 1.00 47.91 91 GLY A N 1
ATOM 746 C CA . GLY A 1 91 ? 1.472 -3.234 -11.318 1.00 47.91 91 GLY A CA 1
ATOM 747 C C . GLY A 1 91 ? 2.623 -3.464 -12.306 1.00 47.91 91 GLY A C 1
ATOM 748 O O . GLY A 1 91 ? 2.402 -3.355 -13.508 1.00 47.91 91 GLY A O 1
ATOM 749 N N . ARG A 1 92 ? 3.842 -3.780 -11.839 1.00 47.09 92 ARG A N 1
ATOM 750 C CA . ARG A 1 92 ? 5.058 -3.788 -12.683 1.00 47.09 92 ARG A CA 1
ATOM 751 C C . ARG A 1 92 ? 5.567 -5.149 -13.161 1.00 47.09 92 ARG A C 1
ATOM 753 O O . ARG A 1 92 ? 6.587 -5.184 -13.838 1.00 47.09 92 ARG A O 1
ATOM 760 N N . GLY A 1 93 ? 4.891 -6.257 -12.863 1.00 40.03 93 GLY A N 1
ATOM 761 C CA . GLY A 1 93 ? 5.209 -7.547 -13.497 1.00 40.03 93 GLY A CA 1
ATOM 762 C C . GLY A 1 93 ? 6.615 -8.103 -13.216 1.00 40.03 93 GLY A C 1
ATOM 763 O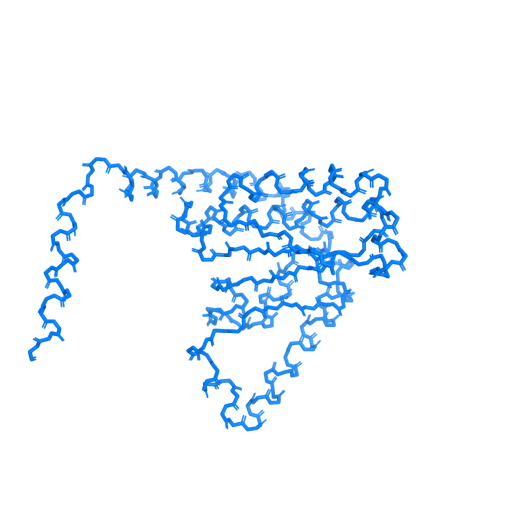 O . GLY A 1 93 ? 7.077 -8.958 -13.962 1.00 40.03 93 GLY A O 1
ATOM 764 N N . GLY A 1 94 ? 7.298 -7.642 -12.158 1.00 39.47 94 GLY A N 1
ATOM 765 C CA . GLY A 1 94 ? 8.556 -8.245 -11.682 1.00 39.47 94 GLY A CA 1
ATOM 766 C C . GLY A 1 94 ? 8.356 -9.592 -10.968 1.00 39.47 94 GLY A C 1
ATOM 767 O O . GLY A 1 94 ? 9.310 -10.334 -10.768 1.00 39.47 94 GLY A O 1
ATOM 768 N N . GLY A 1 95 ? 7.104 -9.902 -10.627 1.00 55.44 95 GLY A N 1
ATOM 769 C CA . GLY A 1 95 ? 6.560 -11.183 -10.177 1.00 55.44 95 GLY A CA 1
ATOM 770 C C . GLY A 1 95 ? 5.088 -11.253 -10.606 1.00 55.44 95 GLY A C 1
ATOM 771 O O . GLY A 1 95 ? 4.587 -10.310 -11.235 1.00 55.44 95 GLY A O 1
ATOM 772 N N . SER A 1 96 ? 4.373 -12.339 -10.303 1.00 68.88 96 SER A N 1
ATOM 773 C CA . SER A 1 96 ? 2.952 -12.398 -10.657 1.00 68.88 96 SER A CA 1
ATOM 774 C C . SER A 1 96 ? 2.166 -11.352 -9.842 1.00 68.88 96 SER A C 1
ATOM 776 O O . SER A 1 96 ? 2.418 -11.158 -8.652 1.00 68.88 96 SER A O 1
ATOM 778 N N . SER A 1 97 ? 1.205 -10.647 -10.460 1.00 77.12 97 SER A N 1
ATOM 779 C CA . SER A 1 97 ? 0.316 -9.722 -9.725 1.00 77.12 97 SER A CA 1
ATOM 780 C C . SER A 1 97 ? -0.442 -10.438 -8.594 1.00 77.12 97 SER A C 1
ATOM 782 O O . SER A 1 97 ? -0.852 -9.798 -7.632 1.00 77.12 97 SER A O 1
ATOM 784 N N . PHE A 1 98 ? -0.574 -11.763 -8.697 1.00 84.44 98 PHE A N 1
ATOM 785 C CA . PHE A 1 98 ? -1.106 -12.646 -7.671 1.00 84.44 98 PHE A CA 1
ATOM 786 C C . PHE A 1 98 ? -0.218 -12.670 -6.415 1.00 84.44 98 PHE A C 1
ATOM 788 O O . PHE A 1 98 ? -0.690 -12.310 -5.338 1.00 84.44 98 PHE A O 1
ATOM 795 N N . ASP A 1 99 ? 1.077 -12.968 -6.556 1.00 83.38 99 ASP A N 1
ATOM 796 C CA . ASP A 1 99 ? 2.020 -13.002 -5.426 1.00 83.38 99 ASP A CA 1
ATOM 797 C C . ASP A 1 99 ? 2.138 -11.636 -4.746 1.00 83.38 99 ASP A C 1
ATOM 799 O O . ASP A 1 99 ? 2.206 -11.542 -3.524 1.00 83.38 99 ASP A O 1
ATOM 803 N N . ALA A 1 100 ? 2.110 -10.557 -5.532 1.00 83.38 100 ALA A N 1
ATOM 804 C CA . ALA A 1 100 ? 2.173 -9.200 -4.999 1.00 83.38 100 ALA A CA 1
ATOM 805 C C . ALA A 1 100 ? 0.946 -8.834 -4.142 1.00 83.38 100 ALA A C 1
ATOM 807 O O . ALA A 1 100 ? 1.073 -8.043 -3.210 1.00 83.38 100 ALA A O 1
ATOM 808 N N . ILE A 1 101 ? -0.232 -9.392 -4.441 1.00 88.06 101 ILE A N 1
ATOM 809 C CA . ILE A 1 101 ? -1.439 -9.218 -3.618 1.00 88.06 101 ILE A CA 1
ATOM 810 C C . ILE A 1 101 ? -1.363 -10.086 -2.362 1.00 88.06 101 ILE A C 1
ATOM 812 O O . ILE A 1 101 ? -1.709 -9.611 -1.283 1.00 88.06 101 ILE A O 1
ATOM 816 N N . LEU A 1 102 ? -0.876 -11.326 -2.478 1.00 87.31 102 LEU A N 1
ATOM 817 C CA . LEU A 1 102 ? -0.676 -12.211 -1.325 1.00 87.31 102 LEU A CA 1
ATOM 818 C C . LEU A 1 102 ? 0.370 -11.684 -0.339 1.00 87.31 102 LEU A C 1
ATOM 820 O O . LEU A 1 102 ? 0.247 -11.911 0.861 1.00 87.31 102 LEU A O 1
ATOM 824 N N . ALA A 1 103 ? 1.383 -10.981 -0.842 1.00 86.31 103 ALA A N 1
ATOM 825 C CA . ALA A 1 103 ? 2.441 -10.383 -0.038 1.00 86.31 103 ALA A CA 1
ATOM 826 C C . ALA A 1 103 ? 2.008 -9.103 0.696 1.00 86.31 103 ALA A C 1
ATOM 828 O O . ALA A 1 103 ? 2.800 -8.556 1.465 1.00 86.31 103 ALA A O 1
ATOM 829 N N . GLN A 1 104 ? 0.792 -8.595 0.459 1.00 88.62 104 GLN A N 1
ATOM 830 C CA . GLN A 1 104 ? 0.318 -7.428 1.192 1.00 88.62 104 GLN A CA 1
ATOM 831 C C . GLN A 1 104 ? 0.126 -7.740 2.678 1.00 88.62 104 GLN A C 1
ATOM 833 O O . GLN A 1 104 ? -0.250 -8.863 3.032 1.00 88.62 104 GLN A O 1
ATOM 838 N N . PRO A 1 105 ? 0.325 -6.749 3.561 1.00 88.69 105 PRO A N 1
ATOM 839 C CA . PRO A 1 105 ? 0.182 -6.985 4.981 1.00 88.69 105 PRO A CA 1
ATOM 840 C C . PRO A 1 105 ? -1.225 -7.458 5.386 1.00 88.69 105 PRO A C 1
ATOM 842 O O . PRO A 1 105 ? -2.233 -7.074 4.785 1.00 88.69 105 PRO A O 1
ATOM 845 N N . PRO A 1 106 ? -1.339 -8.255 6.459 1.00 87.06 106 PRO A N 1
ATOM 846 C CA . PRO A 1 106 ? -2.627 -8.702 6.971 1.00 87.06 106 PRO A CA 1
ATOM 847 C C . PRO A 1 106 ? -3.589 -7.533 7.238 1.00 87.06 106 PRO A C 1
ATOM 849 O O . PRO A 1 106 ? -3.253 -6.559 7.911 1.00 87.06 106 PRO A O 1
ATOM 852 N N . GLY A 1 107 ? -4.826 -7.653 6.752 1.00 85.88 107 GLY A N 1
ATOM 853 C CA . GLY A 1 107 ? -5.878 -6.663 6.993 1.00 85.88 107 GLY A CA 1
ATOM 854 C C . GLY A 1 107 ? -5.911 -5.479 6.021 1.00 85.88 107 GLY A C 1
ATOM 855 O O . GLY A 1 107 ? -6.722 -4.576 6.230 1.00 85.88 107 GLY A O 1
ATOM 856 N N . THR A 1 108 ? -5.100 -5.475 4.960 1.00 90.44 108 THR A N 1
ATOM 857 C CA . THR A 1 108 ? -5.126 -4.419 3.930 1.00 90.44 108 THR A CA 1
ATOM 858 C C . THR A 1 108 ? -6.036 -4.742 2.739 1.00 90.44 108 THR A C 1
ATOM 860 O O . THR A 1 108 ? -6.615 -3.826 2.157 1.00 90.44 108 THR A O 1
ATOM 863 N N . VAL A 1 109 ? -6.216 -6.031 2.414 1.00 90.38 109 VAL A N 1
ATOM 864 C CA . VAL A 1 109 ? -7.034 -6.497 1.277 1.00 90.38 109 VAL A CA 1
ATOM 865 C C . VAL A 1 109 ? -8.513 -6.657 1.666 1.00 90.38 109 VAL A C 1
ATOM 867 O O . VAL A 1 109 ? -9.381 -6.021 1.078 1.00 90.38 109 VAL A O 1
ATOM 870 N N . ASN A 1 110 ? -8.843 -7.470 2.681 1.00 86.62 110 ASN A N 1
ATOM 871 C CA . ASN A 1 110 ? -10.205 -7.614 3.249 1.00 86.62 110 ASN A CA 1
ATOM 872 C C . ASN A 1 110 ? -11.360 -7.685 2.217 1.00 86.62 110 ASN A C 1
ATOM 874 O O . ASN A 1 110 ? -12.401 -7.030 2.352 1.00 86.62 110 ASN A O 1
ATOM 878 N N . GLY A 1 111 ? -11.174 -8.492 1.175 1.00 90.25 111 GLY A N 1
ATOM 879 C CA . GLY A 1 111 ? -12.132 -8.748 0.101 1.00 90.25 111 GLY A CA 1
ATOM 880 C C . GLY A 1 111 ? -12.169 -7.665 -0.974 1.00 90.25 111 GLY A C 1
ATOM 881 O O . GLY A 1 111 ? -13.093 -7.647 -1.786 1.00 90.25 111 GLY A O 1
ATOM 882 N N . GLN A 1 112 ? -11.220 -6.731 -0.965 1.00 92.19 112 GLN A N 1
ATOM 883 C CA . GLN A 1 112 ? -11.179 -5.600 -1.879 1.00 92.19 112 GLN A CA 1
ATOM 884 C C . GLN A 1 112 ? -9.767 -5.381 -2.405 1.00 92.19 112 GLN A C 1
ATOM 886 O O . GLN A 1 112 ? -8.797 -5.373 -1.659 1.00 92.19 112 GLN A O 1
ATOM 891 N N . ILE A 1 113 ? -9.670 -5.115 -3.701 1.00 89.88 113 ILE A N 1
ATOM 892 C CA . ILE A 1 113 ? -8.444 -4.631 -4.318 1.00 89.88 113 ILE A CA 1
ATOM 893 C C . ILE A 1 113 ? -8.801 -3.465 -5.231 1.00 89.88 113 ILE A C 1
ATOM 895 O O . ILE A 1 113 ? -9.814 -3.490 -5.936 1.00 89.88 113 ILE A O 1
ATOM 899 N N . ARG A 1 114 ? -7.989 -2.413 -5.198 1.00 92.44 114 ARG A N 1
ATOM 900 C CA . ARG A 1 114 ? -8.086 -1.300 -6.137 1.00 92.44 114 ARG A CA 1
ATOM 901 C C . ARG A 1 114 ? -6.680 -0.909 -6.553 1.00 92.44 114 ARG A C 1
ATOM 903 O O . ARG A 1 114 ? -5.850 -0.599 -5.709 1.00 92.44 114 ARG A O 1
ATOM 910 N N . LEU A 1 115 ? -6.410 -0.921 -7.850 1.00 90.56 115 LEU A N 1
ATOM 911 C CA . LEU A 1 115 ? -5.085 -0.644 -8.394 1.00 90.56 115 LEU A CA 1
ATOM 912 C C . LEU A 1 115 ? -5.183 0.151 -9.692 1.00 90.56 115 LEU A C 1
ATOM 914 O O . LEU A 1 115 ? -6.196 0.100 -10.390 1.00 90.56 115 LEU A O 1
ATOM 918 N N . THR A 1 116 ? -4.119 0.878 -10.006 1.00 89.44 116 THR A N 1
ATOM 919 C CA . THR A 1 116 ? -3.951 1.555 -11.290 1.00 89.44 116 THR A CA 1
ATOM 920 C C . THR A 1 116 ? -3.231 0.626 -12.260 1.00 89.44 116 THR A C 1
ATOM 922 O O . THR A 1 116 ? -2.044 0.352 -12.084 1.00 89.44 116 THR A O 1
ATOM 925 N N . GLU A 1 117 ? -3.925 0.178 -13.306 1.00 86.38 117 GLU A N 1
ATOM 926 C CA . GLU A 1 117 ? -3.278 -0.481 -14.445 1.00 86.38 117 GLU A CA 1
ATOM 927 C C . GLU A 1 117 ? -2.547 0.545 -15.311 1.00 86.38 117 GLU A C 1
ATOM 929 O O . GLU A 1 117 ? -3.042 1.641 -15.589 1.00 86.38 117 GLU A O 1
ATOM 934 N N . GLN A 1 118 ? -1.341 0.184 -15.729 1.00 83.12 118 GLN A N 1
ATOM 935 C CA . GLN A 1 118 ? -0.497 1.034 -16.555 1.00 83.12 118 GLN A CA 1
ATOM 936 C C . GLN A 1 118 ? -0.920 0.955 -18.023 1.00 83.12 118 GLN A C 1
ATOM 938 O O . GLN A 1 118 ? -1.178 -0.132 -18.530 1.00 83.12 118 GLN A O 1
ATOM 943 N N . GLY A 1 119 ? -0.951 2.096 -18.721 1.00 85.94 119 GLY A N 1
ATOM 944 C CA . GLY A 1 119 ? -1.355 2.166 -20.132 1.00 85.94 119 GLY A CA 1
ATOM 945 C C . GLY A 1 119 ? -0.531 1.240 -21.031 1.00 85.94 119 GLY A C 1
ATOM 946 O O . GLY A 1 119 ? -1.079 0.564 -21.897 1.00 85.94 119 GLY A O 1
ATOM 947 N N . GLU A 1 120 ? 0.770 1.136 -20.759 1.00 84.06 120 GLU A N 1
ATOM 948 C CA . GLU A 1 120 ? 1.695 0.224 -21.435 1.00 84.06 120 GLU A CA 1
ATOM 949 C C . GLU A 1 120 ? 1.376 -1.266 -21.209 1.00 84.06 120 GLU A C 1
ATOM 951 O O . GLU A 1 120 ? 1.715 -2.095 -22.049 1.00 84.06 120 GLU A O 1
ATOM 956 N N . MET A 1 121 ? 0.681 -1.615 -20.120 1.00 84.69 121 MET A N 1
ATOM 957 C CA . MET A 1 121 ? 0.285 -2.993 -19.804 1.00 84.69 121 MET A CA 1
ATOM 958 C C . MET A 1 121 ? -1.066 -3.366 -20.421 1.00 84.69 121 MET A C 1
ATOM 960 O O . MET A 1 121 ? -1.340 -4.553 -20.609 1.00 84.69 121 MET A O 1
ATOM 964 N N . ILE A 1 122 ? -1.901 -2.379 -20.774 1.00 87.31 122 ILE A N 1
ATOM 965 C CA . ILE A 1 122 ? -3.274 -2.616 -21.244 1.00 87.31 122 ILE A CA 1
ATOM 966 C C . ILE A 1 122 ? -3.296 -3.523 -22.471 1.00 87.31 122 ILE A C 1
ATOM 968 O O . ILE A 1 122 ? -4.050 -4.494 -22.516 1.00 87.31 122 ILE A O 1
ATOM 972 N N . GLN A 1 123 ? -2.441 -3.243 -23.453 1.00 87.12 123 GLN A N 1
ATOM 973 C CA . GLN A 1 123 ? -2.396 -4.029 -24.682 1.00 87.12 123 GLN A CA 1
ATOM 974 C C . GLN A 1 123 ? -1.961 -5.478 -24.423 1.00 87.12 123 GLN A C 1
ATOM 976 O O . GLN A 1 123 ? -2.507 -6.390 -25.035 1.00 87.12 123 GLN A O 1
ATOM 981 N N . GLY A 1 124 ? -1.005 -5.703 -23.519 1.00 85.00 124 GLY A N 1
ATOM 982 C CA . GLY A 1 124 ? -0.535 -7.050 -23.189 1.00 85.00 124 GLY A CA 1
ATOM 983 C C . GLY A 1 124 ? -1.542 -7.860 -22.372 1.00 85.00 124 GLY A C 1
ATOM 984 O O . GLY A 1 124 ? -1.601 -9.076 -22.521 1.00 85.00 124 GLY A O 1
ATOM 985 N N . ARG A 1 125 ? -2.341 -7.195 -21.528 1.00 84.50 125 ARG A N 1
ATOM 986 C CA . ARG A 1 125 ? -3.244 -7.852 -20.570 1.00 84.50 125 ARG A CA 1
ATOM 987 C C . ARG A 1 125 ? -4.687 -7.981 -21.047 1.00 84.50 125 ARG A C 1
ATOM 989 O O . ARG A 1 125 ? -5.365 -8.888 -20.594 1.00 84.50 125 ARG A O 1
ATOM 996 N N . TYR A 1 126 ? -5.161 -7.107 -21.938 1.00 90.44 126 TYR A N 1
ATOM 997 C CA . TYR A 1 126 ? -6.592 -7.022 -22.272 1.00 90.44 126 TYR A CA 1
ATOM 998 C C . TYR A 1 126 ? -6.903 -6.971 -23.774 1.00 90.44 126 TYR A C 1
ATOM 1000 O O . TYR A 1 126 ? -8.066 -6.835 -24.145 1.00 90.44 126 TYR A O 1
ATOM 1008 N N . LYS A 1 127 ? -5.899 -7.058 -24.661 1.00 92.81 127 LYS A N 1
ATOM 1009 C CA . LYS A 1 127 ? -6.154 -7.119 -26.114 1.00 92.81 127 LYS A CA 1
ATOM 1010 C C . LYS A 1 127 ? -6.851 -8.420 -26.518 1.00 92.81 127 LYS A C 1
ATOM 1012 O O . LYS A 1 127 ? -7.669 -8.409 -27.432 1.00 92.81 127 LYS A O 1
ATOM 1017 N N . ASP A 1 128 ? -6.482 -9.517 -25.871 1.00 95.38 128 ASP A N 1
ATOM 1018 C CA . ASP A 1 128 ? -7.070 -10.835 -26.074 1.00 95.38 128 ASP A CA 1
ATOM 1019 C C . ASP A 1 128 ? -8.052 -11.146 -24.937 1.00 95.38 128 ASP A C 1
ATOM 1021 O O . ASP A 1 128 ? -7.757 -10.886 -23.767 1.00 95.38 128 ASP A O 1
ATOM 1025 N N . ALA A 1 129 ? -9.234 -11.657 -25.284 1.00 95.31 129 ALA A N 1
ATOM 1026 C CA . ALA A 1 129 ? -10.311 -11.872 -24.323 1.00 95.31 129 ALA A CA 1
ATOM 1027 C C . ALA A 1 129 ? -9.994 -12.995 -23.323 1.00 95.31 129 ALA A C 1
ATOM 1029 O O . ALA A 1 129 ? -10.354 -12.871 -22.151 1.00 95.31 129 ALA A O 1
ATOM 1030 N N . ASP A 1 130 ? -9.296 -14.047 -23.755 1.00 94.69 130 ASP A N 1
ATOM 1031 C CA . ASP A 1 130 ? -8.938 -15.174 -22.893 1.00 94.69 130 ASP A CA 1
ATOM 1032 C C . ASP A 1 130 ? -7.829 -14.765 -21.919 1.00 94.69 130 ASP A C 1
ATOM 1034 O O . ASP A 1 130 ? -7.924 -15.029 -20.718 1.00 94.69 130 ASP A O 1
ATOM 1038 N N . VAL A 1 131 ? -6.828 -14.019 -22.402 1.00 89.88 131 VAL A N 1
ATOM 1039 C CA . VAL A 1 131 ? -5.776 -13.439 -21.547 1.00 89.88 131 VAL A CA 1
ATOM 1040 C C . VAL A 1 131 ? -6.367 -12.453 -20.537 1.00 89.88 131 VAL A C 1
ATOM 1042 O O . VAL A 1 131 ? -6.045 -12.517 -19.349 1.00 89.88 131 VAL A O 1
ATOM 1045 N N . GLY A 1 132 ? -7.266 -11.570 -20.980 1.00 92.38 132 GLY A N 1
ATOM 1046 C CA . GLY A 1 132 ? -7.930 -10.605 -20.105 1.00 92.38 132 GLY A CA 1
ATOM 1047 C C . GLY A 1 132 ? -8.781 -11.274 -19.034 1.00 92.38 132 GLY A C 1
ATOM 1048 O O . GLY A 1 132 ? -8.727 -10.884 -17.867 1.00 92.38 132 GLY A O 1
ATOM 1049 N N . ARG A 1 133 ? -9.525 -12.322 -19.403 1.00 94.19 133 ARG A N 1
ATOM 1050 C CA . ARG A 1 133 ? -10.284 -13.131 -18.450 1.00 94.19 133 ARG A CA 1
ATOM 1051 C C . ARG A 1 133 ? -9.367 -13.781 -17.419 1.00 94.19 133 ARG A C 1
ATOM 1053 O O . ARG A 1 133 ? -9.636 -13.647 -16.229 1.00 94.19 133 ARG A O 1
ATOM 1060 N N . TRP A 1 134 ? -8.289 -14.429 -17.855 1.00 90.75 134 TRP A N 1
ATOM 1061 C CA . TRP A 1 134 ? -7.329 -15.065 -16.952 1.00 90.75 134 TRP A CA 1
ATOM 1062 C C . TRP A 1 134 ? -6.712 -14.060 -15.970 1.00 90.75 134 TRP A C 1
ATOM 1064 O O . TRP A 1 134 ? -6.602 -14.329 -14.776 1.00 90.75 134 TRP A O 1
ATOM 1074 N N . HIS A 1 135 ? -6.384 -12.856 -16.442 1.00 88.69 135 HIS A N 1
ATOM 1075 C CA . HIS A 1 135 ? -5.851 -11.787 -15.595 1.00 88.69 135 HIS A CA 1
ATOM 1076 C C . HIS A 1 135 ? -6.858 -11.304 -14.536 1.00 88.69 135 HIS A C 1
ATOM 1078 O O . HIS A 1 135 ? -6.499 -11.093 -13.376 1.00 88.69 135 HIS A O 1
ATOM 1084 N N . LEU A 1 136 ? -8.140 -11.183 -14.894 1.00 92.25 136 LEU A N 1
ATOM 1085 C CA . LEU A 1 136 ? -9.204 -10.872 -13.933 1.00 92.25 136 LEU A CA 1
ATOM 1086 C C . LEU A 1 136 ? -9.433 -12.016 -12.934 1.00 92.25 136 LEU A C 1
ATOM 1088 O O . LEU A 1 136 ? -9.617 -11.757 -11.744 1.00 92.25 136 LEU A O 1
ATOM 1092 N N . GLU A 1 137 ? -9.388 -13.270 -13.392 1.00 93.31 137 GLU A N 1
ATOM 1093 C CA . GLU A 1 137 ? -9.485 -14.455 -12.533 1.00 93.31 137 GLU A CA 1
ATOM 1094 C C . GLU A 1 137 ? -8.345 -14.490 -11.507 1.00 93.31 137 GLU A C 1
ATOM 1096 O O . GLU A 1 137 ? -8.601 -14.736 -10.328 1.00 93.31 137 GLU A O 1
ATOM 1101 N N . LEU A 1 138 ? -7.117 -14.142 -11.911 1.00 90.56 138 LEU A N 1
ATOM 1102 C CA . LEU A 1 138 ? -5.982 -14.003 -10.996 1.00 90.56 138 LEU A CA 1
ATOM 1103 C C . LEU A 1 138 ? -6.227 -12.947 -9.917 1.00 90.56 138 LEU A C 1
ATOM 1105 O O . LEU A 1 138 ? -5.949 -13.207 -8.747 1.00 90.56 138 LEU A O 1
ATOM 1109 N N . PHE A 1 139 ? -6.764 -11.775 -10.268 1.00 90.88 139 PHE A N 1
ATOM 1110 C CA . PHE A 1 139 ? -7.075 -10.750 -9.268 1.00 90.88 139 PHE A CA 1
ATOM 1111 C C . PHE A 1 139 ? -8.123 -11.217 -8.264 1.00 90.88 139 PHE A C 1
ATOM 1113 O O . PHE A 1 139 ? -7.964 -10.992 -7.062 1.00 90.88 139 PHE A O 1
ATOM 1120 N N . VAL A 1 140 ? -9.182 -11.876 -8.738 1.00 93.62 140 VAL A N 1
ATOM 1121 C CA . VAL A 1 140 ? -10.227 -12.420 -7.865 1.00 93.62 140 VAL A CA 1
ATOM 1122 C C . VAL A 1 140 ? -9.646 -13.499 -6.954 1.00 93.62 140 VAL A C 1
ATOM 1124 O O . VAL A 1 140 ? -9.847 -13.431 -5.741 1.00 93.62 140 VAL A O 1
ATOM 1127 N N . ALA A 1 141 ? -8.887 -14.447 -7.506 1.00 92.88 141 ALA A N 1
ATOM 1128 C CA . ALA A 1 141 ? -8.271 -15.527 -6.745 1.00 92.88 141 ALA A CA 1
ATOM 1129 C C . ALA A 1 141 ? -7.313 -14.987 -5.673 1.00 92.88 141 ALA A C 1
ATOM 1131 O O . ALA A 1 141 ? -7.476 -15.313 -4.499 1.00 92.88 141 ALA A O 1
ATOM 1132 N N . ALA A 1 142 ? -6.400 -14.083 -6.045 1.00 90.62 142 ALA A N 1
ATOM 1133 C CA . ALA A 1 142 ? -5.448 -13.483 -5.112 1.00 90.62 142 ALA A CA 1
ATOM 1134 C C . ALA A 1 142 ? -6.154 -12.695 -4.003 1.00 90.62 142 ALA A C 1
ATOM 1136 O O . ALA A 1 142 ? -5.790 -12.788 -2.833 1.00 90.62 142 ALA A O 1
ATOM 1137 N N . THR A 1 143 ? -7.201 -11.940 -4.356 1.00 92.94 143 THR A N 1
ATOM 1138 C CA . THR A 1 143 ? -7.982 -11.164 -3.384 1.00 92.94 143 THR A CA 1
ATOM 1139 C C . THR A 1 143 ? -8.672 -12.088 -2.387 1.00 92.94 143 THR A C 1
ATOM 1141 O O . THR A 1 143 ? -8.630 -11.825 -1.185 1.00 92.94 143 THR A O 1
ATOM 1144 N N . LEU A 1 144 ? -9.297 -13.174 -2.852 1.00 92.81 144 LEU A N 1
ATOM 1145 C CA . LEU A 1 144 ? -9.955 -14.142 -1.974 1.00 92.81 144 LEU A CA 1
ATOM 1146 C C . LEU A 1 144 ? -8.942 -14.847 -1.069 1.00 92.81 144 LEU A C 1
ATOM 1148 O O . LEU A 1 144 ? -9.172 -14.942 0.136 1.00 92.81 144 LEU A O 1
ATOM 1152 N N . GLU A 1 145 ? -7.815 -15.286 -1.622 1.00 90.88 145 GLU A N 1
ATOM 1153 C CA . GLU A 1 145 ? -6.784 -15.993 -0.868 1.00 90.88 145 GLU A CA 1
ATOM 1154 C C . GLU A 1 145 ? -6.113 -15.094 0.177 1.00 90.88 145 GLU A C 1
ATOM 1156 O O . GLU A 1 145 ? -6.059 -15.477 1.345 1.00 90.88 145 GLU A O 1
ATOM 1161 N N . ALA A 1 146 ? -5.728 -13.862 -0.172 1.00 88.81 146 ALA A N 1
ATOM 1162 C CA . ALA A 1 146 ? -5.195 -12.894 0.792 1.00 88.81 146 ALA A CA 1
ATOM 1163 C C . ALA A 1 146 ? -6.205 -12.584 1.913 1.00 88.81 146 ALA A C 1
ATOM 1165 O O . ALA A 1 146 ? -5.849 -12.473 3.089 1.00 88.81 146 ALA A O 1
ATOM 1166 N N . SER A 1 147 ? -7.493 -12.491 1.570 1.00 89.44 147 SER A N 1
ATOM 1167 C CA . SER A 1 147 ? -8.550 -12.139 2.527 1.00 89.44 147 SER A CA 1
ATOM 1168 C C . SER A 1 147 ? -8.896 -13.275 3.487 1.00 89.44 147 SER A C 1
ATOM 1170 O O . SER A 1 147 ? -9.153 -13.027 4.663 1.00 89.44 147 SER A O 1
ATOM 1172 N N . LEU A 1 148 ? -8.910 -14.520 3.006 1.00 86.62 148 LEU A N 1
ATOM 1173 C CA . LEU A 1 148 ? -9.248 -15.699 3.809 1.00 86.62 148 LEU A CA 1
ATOM 1174 C C . LEU A 1 148 ? -8.021 -16.280 4.532 1.00 86.62 148 LEU A C 1
ATOM 1176 O O . LEU A 1 148 ? -8.141 -16.783 5.651 1.00 86.62 148 LEU A O 1
ATOM 1180 N N . GLY A 1 149 ? -6.838 -16.183 3.921 1.00 74.50 149 GLY A N 1
ATOM 1181 C CA . GLY A 1 149 ? -5.558 -16.643 4.466 1.00 74.50 149 GLY A CA 1
ATOM 1182 C C . GLY A 1 149 ? -4.963 -15.719 5.534 1.00 74.50 149 GLY A C 1
ATOM 1183 O O . GLY A 1 149 ? -4.147 -16.165 6.346 1.00 74.50 149 GLY A O 1
ATOM 1184 N N . SER A 1 150 ? -5.427 -14.465 5.601 1.00 64.25 150 SER A N 1
ATOM 1185 C CA . SER A 1 150 ? -4.959 -13.409 6.515 1.00 64.25 150 SER A CA 1
ATOM 1186 C C . SER A 1 150 ? -4.804 -13.852 7.979 1.00 64.25 150 SER A C 1
ATOM 1188 O O . SER A 1 150 ? -3.872 -13.411 8.649 1.00 64.25 150 SER A O 1
ATOM 1190 N N . ARG A 1 151 ? -5.655 -14.754 8.491 1.00 58.72 151 ARG A N 1
ATOM 1191 C CA . ARG A 1 151 ? -5.591 -15.193 9.897 1.00 58.72 151 ARG A CA 1
ATOM 1192 C C . ARG A 1 151 ? -4.366 -16.064 10.219 1.00 58.72 151 ARG A C 1
ATOM 1194 O O . ARG A 1 151 ? -3.894 -16.015 11.347 1.00 58.72 151 ARG A O 1
ATOM 1201 N N . LYS A 1 152 ? -3.856 -16.839 9.253 1.00 59.25 152 LYS A N 1
ATOM 1202 C CA . LYS A 1 152 ? -2.571 -17.561 9.370 1.00 59.25 152 LYS A CA 1
ATOM 1203 C C . LYS A 1 152 ? -1.392 -16.686 8.935 1.00 59.25 152 LYS A C 1
ATOM 1205 O O . LYS A 1 152 ? -0.314 -16.801 9.498 1.00 59.25 152 LYS A O 1
ATOM 1210 N N . GLY A 1 153 ? -1.605 -15.792 7.967 1.00 60.75 153 GLY A N 1
ATOM 1211 C CA . GLY A 1 153 ? -0.583 -14.838 7.525 1.00 60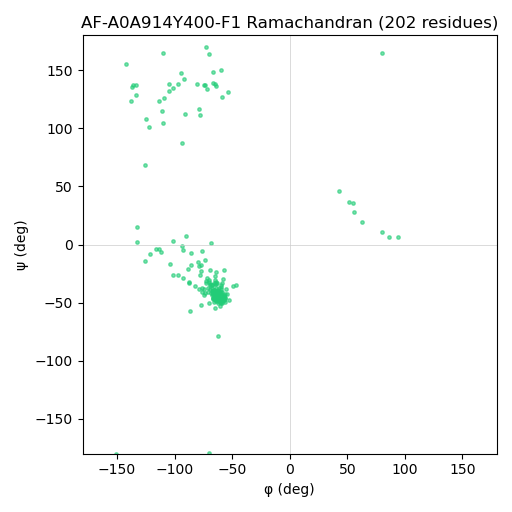.75 153 GLY A CA 1
ATOM 1212 C C . GLY A 1 153 ? -0.173 -13.840 8.613 1.00 60.75 153 GLY A C 1
ATOM 1213 O O . GLY A 1 153 ? 0.997 -13.493 8.696 1.00 60.75 153 GLY A O 1
ATOM 1214 N N . SER A 1 154 ? -1.099 -13.433 9.492 1.00 63.41 154 SER A N 1
ATOM 1215 C CA . SER A 1 154 ? -0.819 -12.458 10.556 1.00 63.41 154 SER A CA 1
ATOM 1216 C C . SER A 1 154 ? 0.222 -12.917 11.570 1.00 63.41 154 SER A C 1
ATOM 1218 O O . SER A 1 154 ? 1.037 -12.100 11.976 1.00 63.41 154 SER A O 1
ATOM 1220 N N . SER A 1 155 ? 0.225 -14.194 11.968 1.00 63.22 155 SER A N 1
ATOM 1221 C CA . SER A 1 155 ? 1.241 -14.701 12.899 1.00 63.22 155 SER A CA 1
ATOM 1222 C C . SER A 1 155 ? 2.625 -14.731 12.254 1.00 63.22 155 SER A C 1
ATOM 1224 O O . SER A 1 155 ? 3.594 -14.301 12.867 1.00 63.22 155 SER A O 1
ATOM 1226 N N . ASN A 1 156 ? 2.707 -15.157 10.991 1.00 80.19 156 ASN A N 1
ATOM 1227 C CA . ASN A 1 156 ? 3.980 -15.241 10.277 1.00 80.19 156 ASN A CA 1
ATOM 1228 C C . ASN A 1 156 ? 4.545 -13.850 9.942 1.00 80.19 156 ASN A C 1
ATOM 1230 O O . ASN A 1 156 ? 5.751 -13.652 10.014 1.00 80.19 156 ASN A O 1
ATOM 1234 N N . ASP A 1 157 ? 3.692 -12.880 9.593 1.00 84.94 157 ASP A N 1
ATOM 1235 C CA . ASP A 1 157 ? 4.116 -11.501 9.309 1.00 84.94 157 ASP A CA 1
ATOM 1236 C C . ASP A 1 157 ? 4.674 -10.800 10.560 1.00 84.94 157 ASP A C 1
ATOM 1238 O O . ASP A 1 157 ? 5.686 -10.102 10.485 1.00 84.94 157 ASP A O 1
ATOM 1242 N N . ASP A 1 158 ? 4.063 -11.024 11.727 1.00 87.25 158 ASP A N 1
ATOM 1243 C CA . ASP A 1 158 ? 4.570 -10.512 13.004 1.00 87.25 158 ASP A CA 1
ATOM 1244 C C . ASP A 1 158 ? 5.902 -11.168 13.396 1.00 87.25 158 ASP A C 1
ATOM 1246 O O . ASP A 1 158 ? 6.831 -10.469 13.804 1.00 87.25 158 ASP A O 1
ATOM 1250 N N . GLU A 1 159 ? 6.034 -12.486 13.216 1.00 89.00 159 GLU A N 1
ATOM 1251 C CA . GLU A 1 159 ? 7.287 -13.218 13.445 1.00 89.00 159 GLU A CA 1
ATOM 1252 C C . GLU A 1 159 ? 8.408 -12.751 12.506 1.00 89.00 159 GLU A C 1
ATOM 1254 O O . GLU A 1 159 ? 9.527 -12.495 12.952 1.00 89.00 159 GLU A O 1
ATOM 1259 N N . HIS A 1 160 ? 8.116 -12.579 11.214 1.00 89.44 160 HIS A N 1
ATOM 1260 C CA . HIS A 1 160 ? 9.078 -12.063 10.242 1.00 89.44 160 HIS A CA 1
ATOM 1261 C C . HIS A 1 160 ? 9.496 -10.630 10.563 1.00 89.44 160 HIS A C 1
ATOM 1263 O O . HIS A 1 160 ? 10.680 -10.308 10.468 1.00 89.44 160 HIS A O 1
ATOM 1269 N N . LEU A 1 161 ? 8.556 -9.769 10.967 1.00 91.44 161 LEU A N 1
ATOM 1270 C CA . LEU A 1 161 ? 8.893 -8.410 11.377 1.00 91.44 161 LEU A CA 1
ATOM 1271 C C . LEU A 1 161 ? 9.776 -8.415 12.629 1.00 91.44 161 LEU A C 1
ATOM 1273 O O . LEU A 1 161 ? 10.739 -7.658 12.683 1.00 91.44 161 LEU A O 1
ATOM 1277 N N . ALA A 1 162 ? 9.486 -9.272 13.609 1.00 93.75 162 ALA A N 1
ATOM 1278 C CA . ALA A 1 162 ? 10.312 -9.399 14.805 1.00 93.75 162 ALA A CA 1
ATOM 1279 C C . ALA A 1 162 ? 11.725 -9.918 14.486 1.00 93.75 162 ALA A C 1
ATOM 1281 O O . ALA A 1 162 ? 12.694 -9.467 15.090 1.00 93.75 162 ALA A O 1
ATOM 1282 N N . ALA A 1 163 ? 11.855 -10.843 13.531 1.00 95.31 163 ALA A N 1
ATOM 1283 C CA . ALA A 1 163 ? 13.138 -11.433 13.156 1.00 95.31 163 ALA A CA 1
ATOM 1284 C C . ALA A 1 163 ? 13.987 -10.534 12.238 1.00 95.31 163 ALA A C 1
ATOM 1286 O O . ALA A 1 163 ? 15.210 -10.497 12.373 1.00 95.31 163 ALA A O 1
ATOM 1287 N N . TYR A 1 164 ? 13.358 -9.833 11.291 1.00 95.19 164 TYR A N 1
ATOM 1288 C CA . TYR A 1 164 ? 14.052 -9.150 10.190 1.00 95.19 164 TYR A CA 1
ATOM 1289 C C . TYR A 1 164 ? 13.794 -7.641 10.121 1.00 95.19 164 TYR A C 1
ATOM 1291 O O . TYR A 1 164 ? 14.453 -6.952 9.341 1.00 95.19 164 TYR A O 1
ATOM 1299 N N . GLY A 1 165 ? 12.865 -7.107 10.917 1.00 95.81 165 GLY A N 1
ATOM 1300 C CA . GLY A 1 165 ? 12.447 -5.706 10.854 1.00 95.81 165 GLY A CA 1
ATOM 1301 C C . GLY A 1 165 ? 13.585 -4.719 11.101 1.00 95.81 165 GLY A C 1
ATOM 1302 O O . GLY A 1 165 ? 13.727 -3.766 10.338 1.00 95.81 165 GLY A O 1
ATOM 1303 N N . ASP A 1 166 ? 14.442 -4.981 12.089 1.00 97.00 166 ASP A N 1
ATOM 1304 C CA . ASP A 1 166 ? 15.590 -4.118 12.401 1.00 97.00 166 ASP A CA 1
ATOM 1305 C C . ASP A 1 166 ? 16.628 -4.116 11.272 1.00 97.00 166 ASP A C 1
ATOM 1307 O O . ASP A 1 166 ? 17.159 -3.067 10.902 1.00 97.00 166 ASP A O 1
ATOM 1311 N N . ALA A 1 167 ? 16.879 -5.281 10.665 1.00 97.69 167 ALA A N 1
ATOM 1312 C CA . ALA A 1 167 ? 17.770 -5.394 9.516 1.00 97.69 167 ALA A CA 1
ATOM 1313 C C . ALA A 1 167 ? 17.206 -4.643 8.299 1.00 97.69 167 ALA A C 1
ATOM 1315 O O . ALA A 1 167 ? 17.936 -3.904 7.638 1.00 97.69 167 ALA A O 1
ATOM 1316 N N . MET A 1 168 ? 15.904 -4.781 8.026 1.00 97.31 168 MET A N 1
ATOM 1317 C CA . MET A 1 168 ? 15.224 -4.047 6.955 1.00 97.31 168 MET A CA 1
ATOM 1318 C C . MET A 1 168 ? 15.246 -2.536 7.188 1.00 97.31 168 MET A C 1
ATOM 1320 O O . MET A 1 168 ? 15.533 -1.790 6.254 1.00 97.31 168 MET A O 1
ATOM 1324 N N . ALA A 1 169 ? 15.017 -2.083 8.423 1.00 97.06 169 ALA A N 1
ATOM 1325 C CA . ALA A 1 169 ? 15.096 -0.672 8.787 1.00 97.06 169 ALA A CA 1
ATOM 1326 C C . ALA A 1 169 ? 16.511 -0.113 8.584 1.00 97.06 169 ALA A C 1
ATOM 1328 O O . ALA A 1 169 ? 16.674 0.942 7.971 1.00 97.06 169 ALA A O 1
ATOM 1329 N N . TRP A 1 170 ? 17.540 -0.848 9.016 1.00 97.81 170 TRP A N 1
ATOM 1330 C CA . TRP A 1 170 ? 18.929 -0.450 8.799 1.00 97.81 170 TRP A CA 1
ATOM 1331 C C . TRP A 1 170 ? 19.279 -0.374 7.307 1.00 97.81 170 TRP A C 1
ATOM 1333 O O . TRP A 1 170 ? 19.811 0.638 6.853 1.00 97.81 170 TRP A O 1
ATOM 1343 N N . MET A 1 171 ? 18.940 -1.402 6.520 1.00 97.94 171 MET A N 1
ATOM 1344 C CA . MET A 1 171 ? 19.207 -1.406 5.076 1.00 97.94 171 MET A CA 1
ATOM 1345 C C . MET A 1 171 ? 18.450 -0.289 4.350 1.00 97.94 171 MET A C 1
ATOM 1347 O O . MET A 1 171 ? 19.014 0.350 3.465 1.00 97.94 171 MET A O 1
ATOM 1351 N N . SER A 1 172 ? 17.193 -0.044 4.730 1.00 97.25 172 SER A N 1
ATOM 1352 C CA . SER A 1 172 ? 16.376 1.059 4.220 1.00 97.25 172 SER A CA 1
ATOM 1353 C C . SER A 1 172 ? 17.064 2.403 4.455 1.00 97.25 172 SER A C 1
ATOM 1355 O O . SER A 1 172 ? 17.206 3.186 3.522 1.00 97.25 172 SER A O 1
ATOM 1357 N N . GLU A 1 173 ? 17.561 2.653 5.667 1.00 96.88 173 GLU A N 1
ATOM 1358 C CA . GLU A 1 173 ? 18.261 3.899 5.991 1.00 96.88 173 GLU A CA 1
ATOM 1359 C C . GLU A 1 173 ? 19.543 4.070 5.159 1.00 96.88 173 GLU A C 1
ATOM 1361 O O . GLU A 1 173 ? 19.756 5.113 4.539 1.00 96.88 173 GLU A O 1
ATOM 1366 N N . GLN A 1 174 ? 20.375 3.026 5.066 1.00 97.62 174 GLN A N 1
ATOM 1367 C CA . GLN A 1 174 ? 21.601 3.071 4.257 1.00 97.62 174 GLN A CA 1
ATOM 1368 C C . GLN A 1 174 ? 21.307 3.293 2.764 1.00 97.62 174 GLN A C 1
ATOM 1370 O O . GLN A 1 174 ? 21.994 4.070 2.089 1.00 97.62 174 GLN A O 1
ATOM 1375 N N . ALA A 1 175 ? 20.271 2.631 2.241 1.00 95.62 175 ALA A N 1
ATOM 1376 C CA . ALA A 1 175 ? 19.832 2.794 0.861 1.00 95.62 175 ALA A CA 1
ATOM 1377 C C . ALA A 1 175 ? 19.298 4.207 0.602 1.00 95.62 175 ALA A C 1
ATOM 1379 O O . ALA A 1 175 ? 19.638 4.800 -0.424 1.00 95.62 175 ALA A O 1
ATOM 1380 N N . HIS A 1 176 ? 18.522 4.768 1.533 1.00 95.19 176 HIS A N 1
ATOM 1381 C CA . HIS A 1 176 ? 17.986 6.119 1.426 1.00 95.19 176 HIS A CA 1
ATOM 1382 C C . HIS A 1 176 ? 19.106 7.161 1.373 1.00 95.19 176 HIS A C 1
ATOM 1384 O O . HIS A 1 176 ? 19.141 7.977 0.451 1.00 95.19 176 HIS A O 1
ATOM 1390 N N . GLN A 1 177 ? 20.062 7.098 2.303 1.00 94.69 177 GLN A N 1
ATOM 1391 C CA . GLN A 1 177 ? 21.205 8.014 2.337 1.00 94.69 177 GLN A CA 1
ATOM 1392 C C . GLN A 1 177 ? 22.015 7.946 1.039 1.00 94.69 177 GLN A C 1
ATOM 1394 O O . GLN A 1 177 ? 22.289 8.978 0.422 1.00 94.69 177 GLN A O 1
ATOM 1399 N N . SER A 1 178 ? 22.324 6.731 0.578 1.00 93.75 178 SER A N 1
ATOM 1400 C CA . SER A 1 178 ? 23.073 6.502 -0.663 1.00 93.75 178 SER A CA 1
ATOM 1401 C C . SER A 1 178 ? 22.329 7.043 -1.887 1.00 93.75 178 SER A C 1
ATOM 1403 O O . SER A 1 178 ? 22.918 7.727 -2.725 1.00 93.75 178 SER A O 1
ATOM 1405 N N . TYR A 1 179 ? 21.020 6.785 -1.9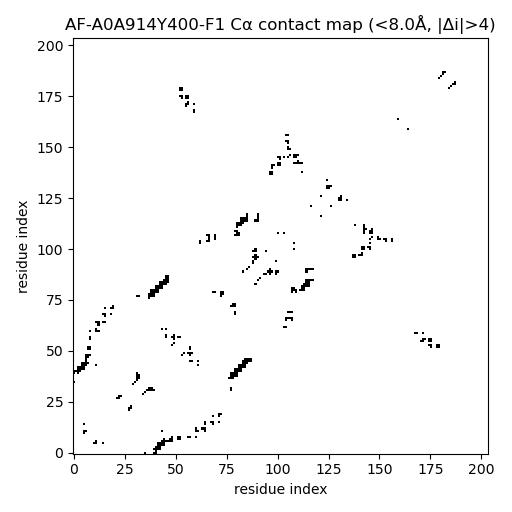79 1.00 92.81 179 TYR A N 1
A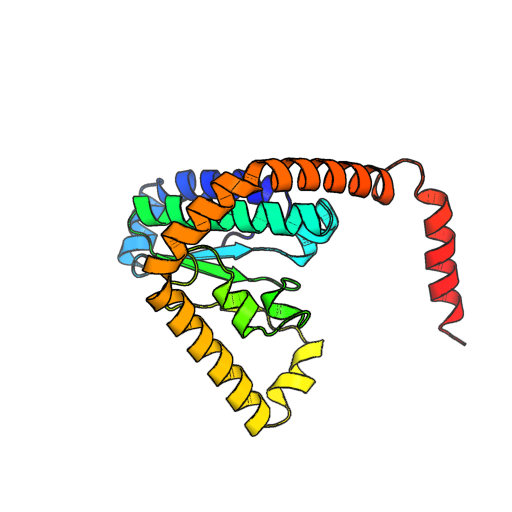TOM 1406 C CA . TYR A 1 179 ? 20.172 7.290 -3.057 1.00 92.81 179 TYR A CA 1
ATOM 1407 C C . TYR A 1 179 ? 20.117 8.819 -3.065 1.00 92.81 179 TYR A C 1
ATOM 1409 O O . TYR A 1 179 ? 20.295 9.431 -4.117 1.00 92.81 179 TYR A O 1
ATOM 1417 N N . ARG A 1 180 ? 19.919 9.452 -1.902 1.00 91.62 180 ARG A N 1
ATOM 1418 C CA . ARG A 1 180 ? 19.832 10.914 -1.787 1.00 91.62 180 ARG A CA 1
ATOM 1419 C C . ARG A 1 180 ? 21.161 11.590 -2.094 1.00 91.62 180 ARG A C 1
ATOM 1421 O O . ARG A 1 180 ? 21.168 12.586 -2.815 1.00 91.62 180 ARG A O 1
ATOM 1428 N N . GLN A 1 181 ? 22.266 11.049 -1.580 1.00 91.31 181 GLN A N 1
ATOM 1429 C CA . GLN A 1 181 ? 23.606 11.558 -1.866 1.00 91.31 181 GLN A CA 1
ATOM 1430 C C . GLN A 1 181 ? 23.936 11.443 -3.348 1.00 91.31 181 GLN A C 1
ATOM 1432 O O . GLN A 1 181 ? 24.533 12.366 -3.894 1.00 91.31 181 GLN A O 1
ATOM 1437 N N . LEU A 1 182 ? 23.539 10.339 -3.987 1.00 88.44 182 LEU A N 1
ATOM 1438 C CA . LEU A 1 182 ? 23.614 10.220 -5.429 1.00 88.44 182 LEU A CA 1
ATOM 1439 C C . LEU A 1 182 ? 22.703 11.288 -6.040 1.00 88.44 182 LEU A C 1
ATOM 1441 O O . LEU A 1 182 ? 23.204 12.331 -6.408 1.00 88.44 182 LEU A O 1
ATOM 1445 N N . VAL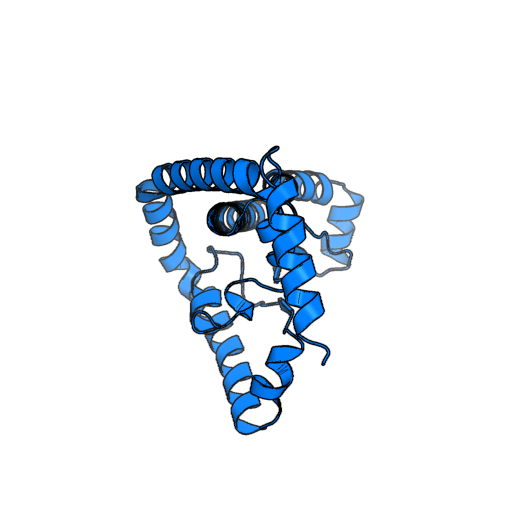 A 1 183 ? 21.387 11.099 -6.089 1.00 87.62 18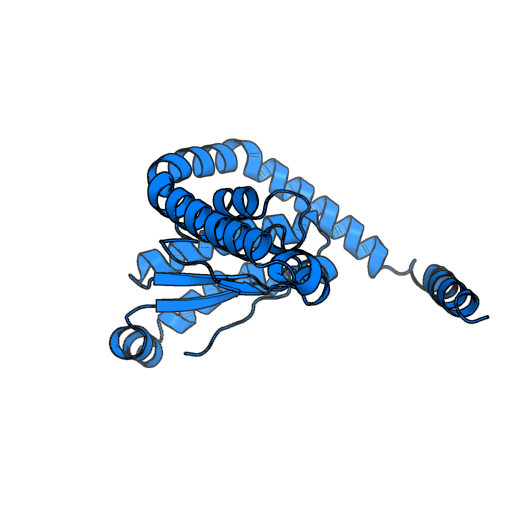3 VAL A N 1
ATOM 1446 C CA . VAL A 1 183 ? 20.446 11.889 -6.911 1.00 87.62 183 VAL A CA 1
ATOM 1447 C C . VAL A 1 183 ? 20.418 13.394 -6.615 1.00 87.62 183 VAL A C 1
ATOM 1449 O O . VAL A 1 183 ? 20.251 14.192 -7.539 1.00 87.62 183 VAL A O 1
ATOM 1452 N N . TYR A 1 184 ? 20.565 13.794 -5.352 1.00 84.31 184 TYR A N 1
ATOM 1453 C CA . TYR A 1 184 ? 20.405 15.186 -4.913 1.00 84.31 184 TYR A CA 1
ATOM 1454 C C . TYR A 1 184 ? 21.686 15.806 -4.349 1.00 84.31 184 TYR A C 1
ATOM 1456 O O . TYR A 1 184 ? 21.688 16.989 -4.008 1.00 84.31 184 TYR A O 1
ATOM 1464 N N . GLY A 1 185 ? 22.769 15.034 -4.230 1.00 79.38 185 GLY A N 1
ATOM 1465 C CA . GLY A 1 185 ? 24.061 15.562 -3.814 1.00 79.38 185 GLY A CA 1
ATOM 1466 C C . GLY A 1 185 ? 24.732 16.400 -4.904 1.00 79.38 185 GLY A C 1
ATOM 1467 O O . GLY A 1 185 ? 24.343 16.412 -6.073 1.00 79.38 185 GLY A O 1
ATOM 1468 N N . ASN A 1 186 ? 25.808 17.089 -4.525 1.00 67.44 186 ASN A N 1
ATOM 1469 C CA . ASN A 1 186 ? 26.525 18.032 -5.394 1.00 67.44 186 ASN A CA 1
ATOM 1470 C C . ASN A 1 186 ? 27.273 17.375 -6.580 1.00 67.44 186 ASN A C 1
ATOM 1472 O O . ASN A 1 186 ? 27.923 18.077 -7.349 1.00 67.44 186 ASN A O 1
ATOM 1476 N N . CYS A 1 187 ? 27.198 16.051 -6.745 1.00 57.06 187 CYS A N 1
ATOM 1477 C CA . CYS A 1 187 ? 27.876 15.274 -7.789 1.00 57.06 187 CYS A CA 1
ATOM 1478 C C . CYS A 1 187 ? 27.039 15.046 -9.067 1.00 57.06 187 CYS A C 1
ATOM 1480 O O . CYS A 1 187 ? 27.554 14.518 -10.050 1.00 57.06 187 CYS A O 1
ATOM 1482 N N . TRP A 1 188 ? 25.767 15.461 -9.102 1.00 54.59 188 TRP A N 1
ATOM 1483 C CA . TRP A 1 188 ? 24.886 15.288 -10.273 1.00 54.59 188 TRP A CA 1
ATOM 1484 C C . TRP A 1 188 ? 25.008 16.252 -11.471 1.00 54.59 188 TRP A C 1
ATOM 1486 O O . TRP A 1 188 ? 24.481 15.900 -12.534 1.00 54.59 188 TRP A O 1
ATOM 1496 N N . PRO A 1 189 ? 25.663 17.432 -11.403 1.00 57.00 189 PRO A N 1
ATOM 1497 C CA . PRO A 1 189 ? 25.748 18.325 -12.563 1.00 57.00 189 PRO A CA 1
ATOM 1498 C C . PRO A 1 189 ? 26.431 17.696 -13.790 1.00 57.00 189 PRO A C 1
ATOM 1500 O O . PRO A 1 189 ? 25.998 17.937 -14.917 1.00 57.00 189 PRO A O 1
ATOM 1503 N N . GLU A 1 190 ? 27.442 16.845 -13.588 1.00 56.31 190 GLU A N 1
ATOM 1504 C CA . GLU A 1 190 ? 28.230 16.232 -14.670 1.00 56.31 190 GLU A CA 1
ATOM 1505 C C . GLU A 1 190 ? 27.448 15.146 -15.436 1.00 56.31 190 GLU A C 1
ATOM 1507 O O . GLU A 1 190 ? 27.563 15.031 -16.657 1.00 56.31 190 GLU A O 1
ATOM 1512 N N . TYR A 1 191 ? 26.554 14.411 -14.765 1.00 56.72 191 TYR A N 1
ATOM 1513 C CA . TYR A 1 191 ? 25.718 13.373 -15.391 1.00 56.72 191 TYR A CA 1
ATOM 1514 C C . TYR A 1 191 ? 24.533 13.929 -16.191 1.00 56.72 191 TYR A C 1
ATOM 1516 O O . TYR A 1 191 ? 24.036 13.276 -17.115 1.00 56.72 191 TYR A O 1
ATOM 1524 N N . ARG A 1 192 ? 24.086 15.155 -15.893 1.00 54.50 192 ARG A N 1
ATOM 1525 C CA . ARG A 1 192 ? 22.983 15.799 -16.624 1.00 54.50 192 ARG A CA 1
ATOM 1526 C C . ARG A 1 192 ? 23.342 16.033 -18.095 1.00 54.50 192 ARG A C 1
ATOM 1528 O O . ARG A 1 192 ? 22.478 15.879 -18.955 1.00 54.50 192 ARG A O 1
ATOM 1535 N N . LEU A 1 193 ? 24.619 16.306 -18.383 1.00 52.22 193 LEU A N 1
ATOM 1536 C CA . LEU A 1 193 ? 25.168 16.378 -19.741 1.00 52.22 193 LEU A CA 1
ATOM 1537 C C . LEU A 1 193 ? 25.079 15.028 -20.469 1.00 52.22 193 LEU A C 1
ATOM 1539 O O . LEU A 1 193 ? 24.663 14.995 -21.623 1.00 52.22 193 LEU A O 1
ATOM 1543 N N . ALA A 1 194 ? 25.365 13.909 -19.798 1.00 58.94 194 ALA A N 1
ATOM 1544 C CA . ALA A 1 194 ? 25.298 12.579 -20.409 1.00 58.94 194 ALA A CA 1
ATOM 1545 C C . ALA A 1 194 ? 23.862 12.171 -20.792 1.00 58.94 194 ALA A C 1
ATOM 1547 O O . ALA A 1 194 ? 23.638 11.662 -21.890 1.00 58.94 194 ALA A O 1
ATOM 1548 N N . SER A 1 195 ? 22.867 12.450 -19.939 1.00 55.12 195 SER A N 1
ATOM 1549 C CA . SER A 1 195 ? 21.459 12.164 -20.263 1.00 55.12 195 SER A CA 1
ATOM 1550 C C . SER A 1 195 ? 20.910 13.070 -21.371 1.00 55.12 195 SER A C 1
ATOM 1552 O O . SER A 1 195 ? 20.076 12.619 -22.157 1.00 55.12 195 SER A O 1
ATOM 1554 N N . PHE A 1 196 ? 21.354 14.329 -21.449 1.00 50.19 196 PHE A N 1
ATOM 1555 C CA . PHE A 1 196 ? 20.953 15.246 -22.522 1.00 50.19 196 PHE A CA 1
ATOM 1556 C C . PHE A 1 196 ? 21.583 14.850 -23.867 1.00 50.19 196 PHE A C 1
ATOM 1558 O O . PHE A 1 196 ? 20.899 14.844 -24.889 1.00 50.19 196 PHE A O 1
ATOM 1565 N N . LEU A 1 197 ? 22.860 14.447 -23.866 1.00 50.25 197 LEU A N 1
ATOM 1566 C CA . LEU A 1 197 ? 23.555 13.956 -25.061 1.00 50.25 197 LEU A CA 1
ATOM 1567 C C . LEU A 1 197 ? 22.971 12.618 -25.547 1.00 50.25 197 LEU A C 1
ATOM 1569 O O . LEU A 1 197 ? 22.761 12.448 -26.745 1.00 50.25 197 LEU A O 1
ATOM 1573 N N . ALA A 1 198 ? 22.598 11.706 -24.643 1.00 52.28 198 ALA A N 1
ATOM 1574 C CA . ALA A 1 198 ? 21.947 10.444 -25.012 1.00 52.28 198 ALA A CA 1
ATOM 1575 C C . ALA A 1 198 ? 20.559 10.642 -25.659 1.00 52.28 198 ALA A C 1
ATOM 1577 O O . ALA A 1 198 ? 20.192 9.902 -26.569 1.00 52.28 198 ALA A O 1
ATOM 1578 N N . GLN A 1 199 ? 19.797 11.661 -25.240 1.00 49.53 199 GLN A N 1
ATOM 1579 C CA . GLN A 1 199 ? 18.513 12.006 -25.867 1.00 49.53 199 GLN A CA 1
ATOM 1580 C C . GLN A 1 199 ? 18.677 12.772 -27.192 1.00 49.53 199 GLN A C 1
ATOM 1582 O O . GLN A 1 199 ? 17.807 12.676 -28.057 1.00 49.53 199 GLN A O 1
ATOM 1587 N N . GLY A 1 200 ? 19.790 13.490 -27.382 1.00 44.00 200 GLY A N 1
ATOM 1588 C CA . GLY A 1 200 ? 20.113 14.194 -28.628 1.00 44.00 200 GLY A CA 1
ATOM 1589 C C . GLY A 1 200 ? 20.500 13.275 -29.793 1.00 44.00 200 GLY A C 1
ATOM 1590 O O . GLY A 1 200 ? 20.225 13.604 -30.941 1.00 44.00 200 GLY A O 1
ATOM 1591 N N . HIS A 1 201 ? 21.069 12.097 -29.517 1.00 45.75 201 HIS A N 1
ATOM 1592 C CA . HIS A 1 201 ? 21.485 11.136 -30.550 1.00 45.75 201 HIS A CA 1
ATOM 1593 C C . HIS A 1 201 ? 20.372 10.182 -31.031 1.00 45.75 201 HIS A C 1
ATOM 1595 O O . HIS A 1 201 ? 20.575 9.465 -32.005 1.00 45.75 201 HIS A O 1
ATOM 1601 N N . ALA A 1 202 ? 19.192 10.180 -30.400 1.00 43.88 202 ALA A N 1
ATOM 1602 C CA . ALA A 1 202 ? 18.059 9.324 -30.784 1.00 43.88 202 ALA A CA 1
ATOM 1603 C C . ALA A 1 202 ? 17.103 9.968 -31.816 1.00 43.88 202 ALA A C 1
ATOM 1605 O O . ALA A 1 202 ? 16.038 9.421 -32.103 1.00 43.88 202 ALA A O 1
ATOM 1606 N N . LYS A 1 203 ? 17.459 11.138 -32.363 1.00 41.88 203 LYS A N 1
ATOM 1607 C CA . LYS A 1 203 ? 16.733 11.809 -33.450 1.00 41.88 203 LYS A CA 1
ATOM 1608 C C . LYS A 1 203 ? 17.668 12.122 -34.617 1.00 41.88 203 LYS A C 1
ATOM 1610 O O . LYS A 1 203 ? 17.924 13.290 -34.878 1.00 41.88 203 LYS A O 1
ATOM 1615 N N . HIS A 1 204 ? 18.146 11.096 -35.312 1.00 36.41 204 HIS A N 1
ATOM 1616 C CA . HIS A 1 204 ? 18.578 11.186 -36.707 1.00 36.41 204 HIS A CA 1
ATOM 1617 C C . HIS A 1 204 ? 18.339 9.853 -37.405 1.00 36.41 204 HIS A C 1
ATOM 1619 O O . HIS A 1 204 ? 18.618 8.810 -36.773 1.00 36.41 204 HIS A O 1
#

Sequence (204 aa):
MVVPLFETIPDLERGPQIMQEWLDMPEIRQRVRHAQDSVQEVMLGYSDSNKDGGYLTSNWTLYRAEREFAQVFSRRKVRLRLFHGRGGSVGRGGGSSFDAILAQPPGTVNGQIRLTEQGEMIQGRYKDADVGRWHLELFVAATLEASLGSRKGSSNDDEHLAAYGDAMAWMSEQAHQSYRQLVYGNCWPEYRLASFLAQGHAKH

Secondary structure (DSSP, 8-state):
----EE-SHHHHHHHHHHHHHHHHSHHHHHHHHHHSTTEEEEEE-HHHHHHHH-HHHHHHHHHHHHHHHHHHHHHTT-EEEEEE-TTSHHHH-SS-HHHHHHTSPTTS-TT--EE---HHHHHHHHSSHHHHHHHHHHHHHHHHHHHHHHHHHHHHHHHHHHHHHHHHHHHHHHHHHHHHHHHTSTT-HHHHHHHHHHHHTT--

Organism: NCBI:txid310955

pLDDT: mean 85.98, std 15.63, range [36.41, 98.5]

Nearest PDB structures (foldseek):
  6v3o-assembly1_C  TM=9.095E-01  e=1.932E-11  Zea mays
  6v3o-assembly1_D  TM=9.095E-01  e=2.270E-11  Zea mays
  1fiy-assembly1_A  TM=9.131E-01  e=3.308E-11  Escherichia coli K-12
  6v3o-assembly2_F  TM=9.081E-01  e=3.308E-11  Zea mays
  8oje-assembly2_H-2  TM=9.070E-01  e=7.820E-11  Arabidopsis thaliana

Mean predicted aligned error: 7.44 Å